Protein AF-0000000075076783 (afdb_homodimer)

Solvent-accessible surface area (backbone atoms only — not comparable to full-atom values): 11160 Å² total; per-residue (Å²): 71,67,64,50,73,30,40,39,36,33,26,51,23,74,56,66,89,84,43,91,61,51,27,14,45,80,48,48,20,64,54,32,52,49,45,49,51,50,50,32,59,76,66,68,31,67,74,42,41,41,75,33,46,25,38,64,83,69,69,36,86,37,28,12,36,38,36,34,36,60,82,66,48,46,32,28,61,50,47,53,84,47,45,63,55,42,42,52,38,21,74,73,59,70,41,73,57,70,93,36,44,51,55,62,76,56,59,70,67,63,50,72,30,40,38,36,34,27,51,22,74,58,64,87,83,42,91,61,52,28,13,46,81,48,49,19,65,53,33,52,49,44,48,52,50,50,32,59,76,65,67,32,66,73,43,43,41,76,34,47,25,39,64,84,71,67,37,85,36,29,12,38,37,37,34,36,57,82,67,47,45,32,28,59,52,46,51,82,46,44,63,53,43,44,51,37,21,73,72,58,70,40,74,57,70,93,37,44,49,55,64,78,53,59

Foldseek 3Di:
DPDAQKEKEWECADDDDPPPQAGQVVLASVLQLVLLVVCCVVVVVVRHYHYYYDHDPANRVFHRWMFMPPVGWIFGSDDNVCNVVQCVCPSVVPHGDVVGTDDPVRD/DDDAQKEKEWECADDDPPPPQAGLVVLASVLQLVLLVVCCVVVVVVRHYHYYYDHDPANSVQHRWMFMPPVGWIFGSDDNVCNVVQCVCPSVVPHGDVVGTDDPVRD

Secondary structure (DSSP, 8-state):
----SEEEEEE-----TT-TT--TGGGTHHHHHHHHHHHHHHTT-TTTEEEEEES--S-GGGPSPEEEETTTEEE-S--GGGHHHIIIIIIITS---GGGBPPTTT-/----SEEEEEE-----TT-TT--GGGGTHHHHHHHHHHHHHHTT-TTTEEEEEES--S-GGGPSPEEEETTTEEE-S--GGGHHHIIIIIIITS---GGGBPPTTT-

Nearest PDB structures (foldseek):
  5abr-assembly1_B  TM=9.884E-01  e=1.954E-15  Azotobacter vinelandii
  1m2a-assembly1_A  TM=9.544E-01  e=4.953E-15  Aquifex aeolicus
  1m2d-assembly1_B  TM=9.673E-01  e=8.060E-14  Aquifex aeolicus
  1m2b-assembly1_B  TM=9.681E-01  e=1.788E-13  Aquifex aeolicus
  1f37-assembly1_B  TM=9.573E-01  e=2.493E-13  Aquifex aeolicus

Sequence (214 aa):
MPKPEKHVFVCTQNRPQGHPRGSCAASGCSDVINEFMNEIQNRNLFEKIALTNTGCMGPCMMGPSVLVYPEGVMYGKVNKEDVKTIIDEHLLGGTPVAALQVPAEVWMPKPEKHVFVCTQNRPQGHPRGSCAASGCSDVINEFMNEIQNRNLFEKIALTNTGCMGPCMMGPSVLVYPEGVMYGKVNKEDVKTIIDEHLLGGTPVAALQVPAEVW

InterPro domains:
  IPR036249 Thioredoxin-like superfamily [SSF52833] (4-102)

Organism: Methylotuvimicrobium buryatense (NCBI:txid95641)

pLDDT: mean 96.67, std 4.77, range [59.16, 98.94]

Radius of gyration: 16.63 Å; Cα contacts (8 Å, |Δi|>4): 423; chains: 2; bounding box: 41×42×38 Å

Structure (mmCIF, N/CA/C/O backbone):
data_AF-0000000075076783-model_v1
#
loop_
_entity.id
_entity.type
_entity.pdbx_description
1 polymer '(2Fe-2S) ferredoxin domain-containing protein'
#
loop_
_atom_site.group_PDB
_atom_site.id
_atom_site.type_symbol
_atom_site.label_atom_id
_atom_site.label_alt_id
_atom_site.label_comp_id
_atom_site.label_asym_id
_atom_site.label_entity_id
_atom_site.label_seq_id
_atom_site.pdbx_PDB_ins_code
_atom_site.Cartn_x
_atom_site.Cartn_y
_atom_site.Cartn_z
_atom_site.occupancy
_atom_site.B_iso_or_equiv
_atom_site.auth_seq_id
_atom_site.auth_comp_id
_atom_site.auth_asym_id
_atom_site.auth_atom_id
_atom_site.pdbx_PDB_model_num
ATOM 1 N N . MET A 1 1 ? 12.156 1.816 -5.09 1 59.16 1 MET A N 1
ATOM 2 C CA . MET A 1 1 ? 11.781 0.887 -6.152 1 59.16 1 MET A CA 1
ATOM 3 C C . MET A 1 1 ? 10.711 1.494 -7.051 1 59.16 1 MET A C 1
ATOM 5 O O . MET A 1 1 ? 9.914 2.322 -6.605 1 59.16 1 MET A O 1
ATOM 9 N N . PRO A 1 2 ? 11 1.295 -8.359 1 76.06 2 PRO A N 1
ATOM 10 C CA . PRO A 1 2 ? 10.023 1.837 -9.297 1 76.06 2 PRO A CA 1
ATOM 11 C C . PRO A 1 2 ? 8.594 1.404 -8.977 1 76.06 2 PRO A C 1
ATOM 13 O O . PRO A 1 2 ? 8.383 0.327 -8.414 1 76.06 2 PRO A O 1
ATOM 16 N N . LYS A 1 3 ? 7.719 2.275 -9.125 1 90.06 3 LYS A N 1
ATOM 17 C CA . LYS A 1 3 ? 6.285 2.021 -9.023 1 90.06 3 LYS A CA 1
ATOM 18 C C . LYS A 1 3 ? 5.902 0.734 -9.75 1 90.06 3 LYS A C 1
ATOM 20 O O . LYS A 1 3 ? 6.262 0.542 -10.914 1 90.06 3 LYS A O 1
ATOM 25 N N . PRO A 1 4 ? 5.246 -0.213 -9.086 1 96.19 4 PRO A N 1
ATOM 26 C CA . PRO A 1 4 ? 4.859 -1.464 -9.742 1 96.19 4 PRO A CA 1
ATOM 27 C C . PRO A 1 4 ? 3.801 -1.261 -10.828 1 96.19 4 PRO A C 1
ATOM 29 O O . PRO A 1 4 ? 3.047 -0.285 -10.781 1 96.19 4 PRO A O 1
ATOM 32 N N . GLU A 1 5 ? 3.824 -2.127 -11.844 1 97.38 5 GLU A N 1
ATOM 33 C CA . GLU A 1 5 ? 2.771 -2.115 -12.852 1 97.38 5 GLU A CA 1
ATOM 34 C C . GLU A 1 5 ? 1.425 -2.506 -12.25 1 97.38 5 GLU A C 1
ATOM 36 O O . GLU A 1 5 ? 0.391 -1.938 -12.617 1 97.38 5 GLU A O 1
ATOM 41 N N . LYS A 1 6 ? 1.483 -3.561 -11.391 1 98.69 6 LYS A N 1
ATOM 42 C CA . LYS A 1 6 ? 0.319 -4.043 -10.656 1 98.69 6 LYS A CA 1
ATOM 43 C C . LYS A 1 6 ? 0.621 -4.156 -9.164 1 98.69 6 LYS A C 1
ATOM 45 O O . LYS A 1 6 ? 1.708 -4.59 -8.773 1 98.69 6 LYS A O 1
ATOM 50 N N . HIS A 1 7 ? -0.255 -3.742 -8.391 1 98.81 7 HIS A N 1
ATOM 51 C CA . HIS A 1 7 ? -0.172 -3.902 -6.945 1 98.81 7 HIS A CA 1
ATOM 52 C C . HIS A 1 7 ? -1.299 -4.789 -6.426 1 98.81 7 HIS A C 1
ATOM 54 O O . HIS A 1 7 ? -2.475 -4.441 -6.555 1 98.81 7 HIS A O 1
ATOM 60 N N . VAL A 1 8 ? -0.923 -5.887 -5.891 1 98.94 8 VAL A N 1
ATOM 61 C CA . VAL A 1 8 ? -1.863 -6.863 -5.355 1 98.94 8 VAL A CA 1
ATOM 62 C C . VAL A 1 8 ? -1.961 -6.711 -3.838 1 98.94 8 VAL A C 1
ATOM 64 O O . VAL A 1 8 ? -0.947 -6.762 -3.137 1 98.94 8 VAL A O 1
ATOM 67 N N . PHE A 1 9 ? -3.148 -6.504 -3.354 1 98.88 9 PHE A N 1
ATOM 68 C CA . PHE A 1 9 ? -3.455 -6.438 -1.931 1 98.88 9 PHE A CA 1
ATOM 69 C C . PHE A 1 9 ? -4.262 -7.652 -1.492 1 98.88 9 PHE A C 1
ATOM 71 O O . PHE A 1 9 ? -5.305 -7.953 -2.076 1 98.88 9 PHE A O 1
ATOM 78 N N . VAL A 1 10 ? -3.824 -8.359 -0.491 1 98.94 10 VAL A N 1
ATOM 79 C CA . VAL A 1 10 ? -4.52 -9.523 0.039 1 98.94 10 VAL A CA 1
ATOM 80 C C . VAL A 1 10 ? -4.984 -9.25 1.468 1 98.94 10 VAL A C 1
ATOM 82 O O . VAL A 1 10 ? -4.168 -8.938 2.34 1 98.94 10 VAL A O 1
ATOM 85 N N . CYS A 1 11 ? -6.309 -9.336 1.674 1 98.81 11 CYS A N 1
ATOM 86 C CA . CYS A 1 11 ? -6.844 -9.164 3.02 1 98.81 11 CYS A CA 1
ATOM 87 C C . CYS A 1 11 ? -6.422 -10.312 3.926 1 98.81 11 CYS A C 1
ATOM 89 O O . CYS A 1 11 ? -6.668 -11.477 3.607 1 98.81 11 CYS A O 1
ATOM 91 N N . THR A 1 12 ? -5.773 -10 4.98 1 98.38 12 THR A N 1
ATOM 92 C CA . THR A 1 12 ? -5.34 -11.023 5.93 1 98.38 12 THR A CA 1
ATOM 93 C C . THR A 1 12 ? -5.945 -10.766 7.309 1 98.38 12 THR A C 1
ATOM 95 O O . THR A 1 12 ? -5.391 -11.195 8.32 1 98.38 12 THR A O 1
ATOM 98 N N . GLN A 1 13 ? -7.023 -10.023 7.312 1 97.81 13 GLN A N 1
ATOM 99 C CA . GLN A 1 13 ? -7.727 -9.703 8.555 1 97.81 13 GLN A CA 1
ATOM 100 C C . GLN A 1 13 ? -8.039 -10.969 9.344 1 97.81 13 GLN A C 1
ATOM 102 O O . GLN A 1 13 ? -8.414 -11.992 8.766 1 97.81 13 GLN A O 1
ATOM 107 N N . ASN A 1 14 ? -7.762 -10.844 10.609 1 97.25 14 ASN A N 1
ATOM 108 C CA . ASN A 1 14 ? -8 -11.945 11.539 1 97.25 14 ASN A CA 1
ATOM 109 C C . ASN A 1 14 ? -8.945 -11.531 12.664 1 97.25 14 ASN A C 1
ATOM 111 O O . ASN A 1 14 ? -8.703 -10.539 13.352 1 97.25 14 ASN A O 1
ATOM 115 N N . ARG A 1 15 ? -10.039 -12.109 12.719 1 96.19 15 ARG A N 1
ATOM 116 C CA . ARG A 1 15 ? -10.992 -11.992 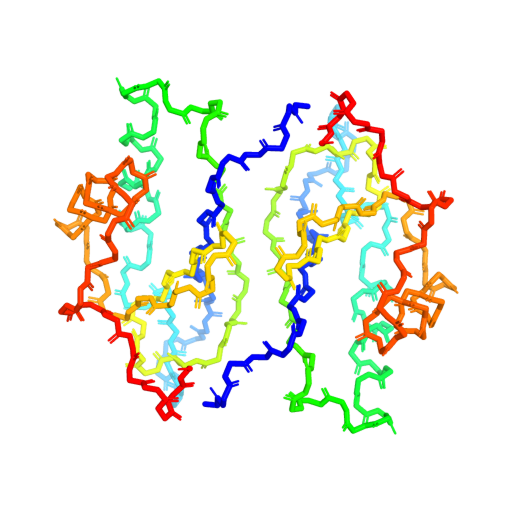13.82 1 96.19 15 ARG A CA 1
ATOM 117 C C . ARG A 1 15 ? -11.133 -13.312 14.57 1 96.19 15 ARG A C 1
ATOM 119 O O . ARG A 1 15 ? -10.766 -14.375 14.047 1 96.19 15 ARG A O 1
ATOM 126 N N . PRO A 1 16 ? -11.586 -13.289 15.844 1 94.19 16 PRO A N 1
ATOM 127 C CA . PRO A 1 16 ? -11.781 -14.539 16.578 1 94.19 16 PRO A CA 1
ATOM 128 C C . PRO A 1 16 ? -12.688 -15.523 15.836 1 94.19 16 PRO A C 1
ATOM 130 O O . PRO A 1 16 ? -13.578 -15.109 15.094 1 94.19 16 PRO A O 1
ATOM 133 N N . GLN A 1 17 ? -12.328 -16.75 16.109 1 89.25 17 GLN A N 1
ATOM 134 C CA . GLN A 1 17 ? -13.141 -17.797 15.492 1 89.25 17 GLN A CA 1
ATOM 135 C C . GLN A 1 17 ? -14.617 -17.641 15.859 1 89.25 17 GLN A C 1
ATOM 137 O O . GLN A 1 17 ? -14.945 -17.375 17.016 1 89.25 17 GLN A O 1
ATOM 142 N N . GLY A 1 18 ? -15.578 -17.734 14.898 1 88.31 18 GLY A N 1
ATOM 143 C CA . GLY A 1 18 ? -17.016 -17.641 15.133 1 88.31 18 GLY A CA 1
ATOM 144 C C . GLY A 1 18 ? -17.547 -16.219 15.055 1 88.31 18 GLY A C 1
ATOM 145 O O . GLY A 1 18 ? -18.75 -15.992 15.195 1 88.31 18 GLY A O 1
ATOM 146 N N . HIS A 1 19 ? -16.688 -15.305 14.883 1 93.56 19 HIS A N 1
ATOM 147 C CA . HIS A 1 19 ? -17.156 -13.938 14.695 1 93.56 19 HIS A CA 1
ATOM 148 C C . HIS A 1 19 ? -18.234 -13.867 13.617 1 93.56 19 HIS A C 1
ATOM 150 O O . HIS A 1 19 ? -18.109 -14.508 12.57 1 93.56 19 HIS A O 1
ATOM 156 N N . PRO A 1 20 ? -19.312 -13.141 13.828 1 93 20 PRO A N 1
ATOM 157 C CA . PRO A 1 20 ? -20.438 -13.102 12.891 1 93 20 PRO A CA 1
ATOM 158 C C . PRO A 1 20 ? -20.031 -12.609 11.508 1 93 20 PRO A C 1
ATOM 160 O O . PRO A 1 20 ? -20.609 -13.023 10.5 1 93 20 PRO A O 1
ATOM 163 N N . ARG A 1 21 ? -19.078 -11.875 11.398 1 91.19 21 ARG A N 1
ATOM 164 C CA . ARG A 1 21 ? -18.656 -11.328 10.117 1 91.19 21 ARG A CA 1
ATOM 165 C C . ARG A 1 21 ? -17.625 -12.234 9.445 1 91.19 21 ARG A C 1
ATOM 167 O O . ARG A 1 21 ? -17.266 -12.023 8.289 1 91.19 21 ARG A O 1
ATOM 174 N N . GLY A 1 22 ? -17.078 -13.156 10.219 1 93.19 22 GLY A N 1
ATOM 175 C CA . GLY A 1 22 ? -15.977 -13.953 9.719 1 93.19 22 GLY A CA 1
ATOM 176 C C . GLY A 1 22 ? -14.688 -13.164 9.578 1 93.19 22 GLY A C 1
ATOM 177 O O . GLY A 1 22 ? -14.523 -12.117 10.203 1 93.19 22 GLY A O 1
ATOM 178 N N . SER A 1 23 ? -13.68 -13.789 8.875 1 96.5 23 SER A N 1
ATOM 179 C CA . SER A 1 23 ? -12.406 -13.156 8.562 1 96.5 23 SER A CA 1
ATOM 180 C C . SER A 1 23 ? -11.703 -13.875 7.414 1 96.5 23 SER A C 1
ATOM 182 O O . SER A 1 23 ? -11.906 -15.07 7.203 1 96.5 23 SER A O 1
ATOM 184 N N . CYS A 1 24 ? -10.914 -13.117 6.695 1 97.81 24 CYS A N 1
ATOM 185 C CA . CYS A 1 24 ? -10.164 -13.727 5.605 1 97.81 24 CYS A CA 1
ATOM 186 C C . CYS A 1 24 ? -9.141 -14.727 6.141 1 97.81 24 CYS A C 1
ATOM 188 O O . CYS A 1 24 ? -8.852 -15.727 5.488 1 97.81 24 CYS A O 1
ATOM 190 N N . ALA A 1 25 ? -8.648 -14.492 7.301 1 97.06 25 ALA A N 1
ATOM 191 C CA . ALA A 1 25 ? -7.715 -15.438 7.914 1 97.06 25 ALA A CA 1
ATOM 192 C C . ALA A 1 25 ? -8.367 -16.797 8.117 1 97.06 25 ALA A C 1
ATOM 194 O O . ALA A 1 25 ? -7.711 -17.828 7.984 1 97.06 25 ALA A O 1
ATOM 195 N N . ALA A 1 26 ? -9.633 -16.828 8.453 1 95.5 26 ALA A N 1
ATOM 196 C CA . ALA A 1 26 ? -10.367 -18.062 8.688 1 95.5 26 ALA A CA 1
ATOM 197 C C . ALA A 1 26 ? -10.742 -18.734 7.367 1 95.5 26 ALA A C 1
ATOM 199 O O . ALA A 1 26 ? -11.133 -19.906 7.348 1 95.5 26 ALA A O 1
ATOM 200 N N . SER A 1 27 ? -10.586 -18 6.25 1 95.81 27 SER A N 1
ATOM 201 C CA . SER A 1 27 ? -11.039 -18.516 4.965 1 95.81 27 SER A CA 1
ATOM 202 C C . SER A 1 27 ? -9.867 -18.922 4.078 1 95.81 27 SER A C 1
ATOM 204 O O . SER A 1 27 ? -10.047 -19.188 2.891 1 95.81 27 SER A O 1
ATOM 206 N N . GLY A 1 28 ? -8.625 -18.906 4.648 1 96.62 28 GLY A N 1
ATOM 207 C CA . GLY A 1 28 ? -7.508 -19.484 3.908 1 96.62 28 GLY A CA 1
ATOM 208 C C . GLY A 1 28 ? -6.66 -18.438 3.209 1 96.62 28 GLY A C 1
ATOM 209 O O . GLY A 1 28 ? -5.992 -18.734 2.215 1 96.62 28 GLY A O 1
ATOM 210 N N . CYS A 1 29 ? -6.672 -17.219 3.693 1 98.19 29 CYS A N 1
ATOM 211 C CA . CYS A 1 29 ? -5.934 -16.156 3.029 1 98.19 29 CYS A CA 1
ATOM 212 C C . CYS A 1 29 ? -4.434 -16.438 3.066 1 98.19 29 CYS A C 1
ATOM 214 O O . CYS A 1 29 ? -3.693 -15.977 2.193 1 98.19 29 CYS A O 1
ATOM 216 N N . SER A 1 30 ? -3.898 -17.156 4.023 1 98.44 30 SER A N 1
ATOM 217 C CA . SER A 1 30 ? -2.473 -17.438 4.148 1 98.44 30 SER A CA 1
ATOM 218 C C . SER A 1 30 ? -1.961 -18.234 2.945 1 98.44 30 SER A C 1
ATOM 220 O O . SER A 1 30 ? -0.898 -17.922 2.402 1 98.44 30 SER A O 1
ATOM 222 N N . ASP A 1 31 ? -2.689 -19.203 2.541 1 98.81 31 ASP A N 1
ATOM 223 C CA . ASP A 1 31 ? -2.309 -19.984 1.367 1 98.81 31 ASP A CA 1
ATOM 224 C C . ASP A 1 31 ? -2.285 -19.125 0.113 1 98.81 31 ASP A C 1
ATOM 226 O O . ASP A 1 31 ? -1.433 -19.297 -0.76 1 98.81 31 ASP A O 1
ATOM 230 N N . VAL A 1 32 ? -3.248 -18.203 0.021 1 98.88 32 VAL A N 1
ATOM 231 C CA . VAL A 1 32 ? -3.385 -17.328 -1.142 1 98.88 32 VAL A CA 1
ATOM 232 C C . VAL A 1 32 ? -2.184 -16.391 -1.229 1 98.88 32 VAL A C 1
ATOM 234 O O . VAL A 1 32 ? -1.507 -16.328 -2.258 1 98.88 32 VAL A O 1
ATOM 237 N N . ILE A 1 33 ? -1.865 -15.734 -0.144 1 98.88 33 ILE A N 1
ATOM 238 C CA . ILE A 1 33 ? -0.784 -14.758 -0.191 1 98.88 33 ILE A CA 1
ATOM 239 C C . ILE A 1 33 ? 0.553 -15.469 -0.371 1 98.88 33 ILE A C 1
ATOM 241 O O . ILE A 1 33 ? 1.434 -14.984 -1.083 1 98.88 33 ILE A O 1
ATOM 245 N N . ASN A 1 34 ? 0.713 -16.641 0.258 1 98.81 34 ASN A N 1
ATOM 246 C CA . ASN A 1 34 ? 1.934 -17.422 0.078 1 98.81 34 ASN A CA 1
ATOM 247 C C . ASN A 1 34 ? 2.109 -17.859 -1.372 1 98.81 34 ASN A C 1
ATOM 249 O O . ASN A 1 34 ? 3.225 -17.859 -1.896 1 98.81 34 ASN A O 1
ATOM 253 N N . GLU A 1 35 ? 1.035 -18.234 -1.944 1 98.94 35 GLU A N 1
ATOM 254 C CA . GLU A 1 35 ? 1.118 -18.656 -3.34 1 98.94 35 GLU A CA 1
ATOM 255 C C . GLU A 1 35 ? 1.503 -17.5 -4.246 1 98.94 35 GLU A C 1
ATOM 257 O O . GLU A 1 35 ? 2.285 -17.656 -5.184 1 98.94 35 GLU A O 1
ATOM 262 N N . PHE A 1 36 ? 0.902 -16.312 -4.066 1 98.94 36 PHE A N 1
ATOM 263 C CA . PHE A 1 36 ? 1.33 -15.133 -4.809 1 98.94 36 PHE A CA 1
ATOM 264 C C . PHE A 1 36 ? 2.826 -14.898 -4.633 1 98.94 36 PHE A C 1
ATOM 266 O O . PHE A 1 36 ? 3.541 -14.664 -5.609 1 98.94 36 PHE A O 1
ATOM 273 N N . MET A 1 37 ? 3.297 -14.945 -3.346 1 98.81 37 MET A N 1
ATOM 274 C CA . MET A 1 37 ? 4.711 -14.719 -3.059 1 98.81 37 MET A CA 1
ATOM 275 C C . MET A 1 37 ? 5.586 -15.719 -3.812 1 98.81 37 MET A C 1
ATOM 277 O O . MET A 1 37 ? 6.578 -15.336 -4.438 1 98.81 37 MET A O 1
ATOM 281 N N . ASN A 1 38 ? 5.211 -16.969 -3.748 1 98.81 38 ASN A N 1
ATOM 282 C CA . ASN A 1 38 ? 5.957 -18.031 -4.426 1 98.81 38 ASN A CA 1
ATOM 283 C C . ASN A 1 38 ? 6.031 -17.781 -5.93 1 98.81 38 ASN A C 1
ATOM 285 O O . ASN A 1 38 ? 7.102 -17.891 -6.527 1 98.81 38 ASN A O 1
ATOM 289 N N . GLU A 1 39 ? 4.898 -17.484 -6.523 1 98.88 39 GLU A N 1
ATOM 290 C CA . GLU A 1 39 ? 4.844 -17.281 -7.965 1 98.88 39 GLU A CA 1
ATOM 291 C C . GLU A 1 39 ? 5.656 -16.047 -8.375 1 98.88 39 GLU A C 1
ATOM 293 O O . GLU A 1 39 ? 6.391 -16.078 -9.359 1 98.88 39 GLU A O 1
ATOM 298 N N . ILE A 1 40 ? 5.598 -14.945 -7.641 1 98.62 40 ILE A N 1
ATOM 299 C CA . ILE A 1 40 ? 6.332 -13.719 -7.934 1 98.62 40 ILE A CA 1
ATOM 300 C C . ILE A 1 40 ? 7.832 -13.992 -7.859 1 98.62 40 ILE A C 1
ATOM 302 O O . ILE A 1 40 ? 8.594 -13.547 -8.727 1 98.62 40 ILE A O 1
ATOM 306 N N . GLN A 1 41 ? 8.172 -14.727 -6.832 1 98.5 41 GLN A N 1
ATOM 307 C CA . GLN A 1 41 ? 9.578 -15.078 -6.652 1 98.5 41 GLN A CA 1
ATOM 308 C C . GLN A 1 41 ? 10.062 -15.992 -7.77 1 98.5 41 GLN A C 1
ATOM 310 O O . GLN A 1 41 ? 11.078 -15.711 -8.406 1 98.5 41 GLN A O 1
ATOM 315 N N . ASN A 1 42 ? 9.375 -17.062 -8.008 1 98.62 42 ASN A N 1
ATOM 316 C CA . ASN A 1 42 ? 9.789 -18.078 -8.953 1 98.62 42 ASN A CA 1
ATOM 317 C C . ASN A 1 42 ? 9.844 -17.547 -10.383 1 98.62 42 ASN A C 1
ATOM 319 O O . ASN A 1 42 ? 10.664 -17.984 -11.188 1 98.62 42 ASN A O 1
ATOM 323 N N . ARG A 1 43 ? 9 -16.641 -10.648 1 98.56 43 ARG A N 1
ATOM 324 C CA . ARG A 1 43 ? 8.898 -16.109 -12.008 1 98.56 43 ARG A CA 1
ATOM 325 C C . ARG A 1 43 ? 9.625 -14.773 -12.133 1 98.56 43 ARG A C 1
ATOM 327 O O . ARG A 1 43 ? 9.578 -14.133 -13.18 1 98.56 43 ARG A O 1
ATOM 334 N N . ASN A 1 44 ? 10.336 -14.266 -11.008 1 98.19 44 ASN A N 1
ATOM 335 C CA . ASN A 1 44 ? 11.094 -13.016 -10.977 1 98.19 44 ASN A CA 1
ATOM 336 C C . ASN A 1 44 ? 10.242 -11.828 -11.383 1 98.19 44 ASN A C 1
ATOM 338 O O . ASN A 1 44 ? 10.617 -11.062 -12.273 1 98.19 44 ASN A O 1
ATOM 342 N N . LEU A 1 45 ? 9.078 -11.719 -10.711 1 97.94 45 LEU A N 1
ATOM 343 C CA . LEU A 1 45 ? 8.102 -10.703 -11.094 1 97.94 45 LEU A CA 1
ATOM 344 C C . LEU A 1 45 ? 8.133 -9.523 -10.117 1 97.94 45 LEU A C 1
ATOM 346 O O . LEU A 1 45 ? 7.227 -8.695 -10.109 1 97.94 45 LEU A O 1
ATOM 350 N N . PHE A 1 46 ? 9.188 -9.32 -9.352 1 95.44 46 PHE A N 1
ATOM 351 C CA . PHE A 1 46 ? 9.258 -8.32 -8.289 1 95.44 46 PHE A CA 1
ATOM 352 C C . PHE A 1 46 ? 9.234 -6.91 -8.859 1 95.44 46 PHE A C 1
ATOM 354 O O . PHE A 1 46 ? 8.75 -5.98 -8.211 1 95.44 46 PHE A O 1
ATOM 361 N N . GLU A 1 47 ? 9.695 -6.77 -10.031 1 93.81 47 GLU A N 1
ATOM 362 C CA . GLU A 1 47 ? 9.781 -5.438 -10.617 1 93.81 47 GLU A CA 1
ATOM 363 C C . GLU A 1 47 ? 8.445 -5.02 -11.234 1 93.81 47 GLU A C 1
ATOM 365 O O . GLU A 1 47 ? 8.227 -3.84 -11.508 1 93.81 47 GLU A O 1
ATOM 370 N N . LYS A 1 48 ? 7.547 -5.98 -11.469 1 96.31 48 LYS A N 1
ATOM 371 C CA . LYS A 1 48 ? 6.285 -5.711 -12.148 1 96.31 48 LYS A CA 1
ATOM 372 C C . LYS A 1 48 ? 5.117 -5.719 -11.164 1 96.31 48 LYS A C 1
ATOM 374 O O . LYS A 1 48 ? 4.145 -4.98 -11.344 1 96.31 48 LYS A O 1
ATOM 379 N N . ILE A 1 49 ? 5.25 -6.582 -10.148 1 98.25 49 ILE A N 1
ATOM 380 C CA . ILE A 1 49 ? 4.109 -6.836 -9.273 1 98.25 49 ILE A CA 1
ATOM 381 C C . ILE A 1 49 ? 4.52 -6.613 -7.82 1 98.25 49 ILE A C 1
ATOM 383 O O . ILE A 1 49 ? 5.461 -7.238 -7.328 1 98.25 49 ILE A O 1
ATOM 387 N N . ALA A 1 50 ? 3.859 -5.691 -7.152 1 98.25 50 ALA A N 1
ATOM 388 C CA . ALA A 1 50 ? 3.963 -5.566 -5.699 1 98.25 50 ALA A CA 1
ATOM 389 C C . ALA A 1 50 ? 2.867 -6.367 -5 1 98.25 50 ALA A C 1
ATOM 391 O O . ALA A 1 50 ? 1.733 -6.43 -5.48 1 98.25 50 ALA A O 1
ATOM 392 N N . LEU A 1 51 ? 3.246 -7.008 -3.92 1 98.69 51 LEU A N 1
ATOM 393 C CA . LEU A 1 51 ? 2.324 -7.777 -3.094 1 98.69 51 LEU A CA 1
ATOM 394 C C . LEU A 1 51 ? 2.299 -7.25 -1.664 1 98.69 51 LEU A C 1
ATOM 396 O O . LEU A 1 51 ? 3.344 -7.137 -1.021 1 98.69 51 LEU A O 1
ATOM 400 N N . THR A 1 52 ? 1.099 -6.895 -1.184 1 98.69 52 THR A N 1
ATOM 401 C CA . THR A 1 52 ? 0.96 -6.309 0.145 1 98.69 52 THR A CA 1
ATOM 402 C C . THR A 1 52 ? -0.208 -6.941 0.896 1 98.69 52 THR A C 1
ATOM 404 O O . THR A 1 52 ? -1.3 -7.09 0.344 1 98.69 52 THR A O 1
ATOM 407 N N . ASN A 1 53 ? -0.02 -7.422 2.119 1 98.75 53 ASN A N 1
ATOM 408 C CA . ASN A 1 53 ? -1.126 -7.855 2.965 1 98.75 53 ASN A CA 1
ATOM 409 C C . ASN A 1 53 ? -1.848 -6.668 3.598 1 98.75 53 ASN A C 1
ATOM 411 O O . ASN A 1 53 ? -1.231 -5.641 3.881 1 98.75 53 ASN A O 1
ATOM 415 N N . THR A 1 54 ? -3.088 -6.789 3.879 1 98.75 54 THR A N 1
ATOM 416 C CA . THR A 1 54 ? -3.883 -5.691 4.414 1 98.75 54 THR A CA 1
ATOM 417 C C . THR A 1 54 ? -4.723 -6.16 5.598 1 98.75 54 THR A C 1
ATOM 419 O O . THR A 1 54 ? -4.895 -7.359 5.809 1 98.75 54 THR A O 1
ATOM 422 N N . GLY A 1 55 ? -5.242 -5.191 6.375 1 98.12 55 GLY A N 1
ATOM 423 C CA . GLY A 1 55 ? -6.426 -5.418 7.188 1 98.12 55 GLY A CA 1
ATOM 424 C C . GLY A 1 55 ? -7.695 -5.555 6.367 1 98.12 55 GLY A C 1
ATOM 425 O O . GLY A 1 55 ? -7.641 -5.703 5.145 1 98.12 55 GLY A O 1
ATOM 426 N N . CYS A 1 56 ? -8.797 -5.523 7.109 1 97.62 56 CYS A N 1
ATOM 427 C CA . CYS A 1 56 ? -10.102 -5.766 6.496 1 97.62 56 CYS A CA 1
ATOM 428 C C . CYS A 1 56 ? -10.391 -4.746 5.402 1 97.62 56 CYS A C 1
ATOM 430 O O . CYS A 1 56 ? -10.195 -3.545 5.602 1 97.62 56 CYS A O 1
ATOM 432 N N . MET A 1 57 ? -10.914 -5.172 4.328 1 96.56 57 MET A N 1
ATOM 433 C CA . MET A 1 57 ? -11.281 -4.289 3.223 1 96.56 57 MET A CA 1
ATOM 434 C C . MET A 1 57 ? -12.789 -4.238 3.045 1 96.56 57 MET A C 1
ATOM 436 O O . MET A 1 57 ? -13.289 -3.604 2.113 1 96.56 57 MET A O 1
ATOM 440 N N . GLY A 1 58 ? -13.508 -4.988 3.887 1 92.5 58 GLY A N 1
ATOM 441 C CA . GLY A 1 58 ? -14.953 -4.82 3.842 1 92.5 58 GLY A CA 1
ATOM 442 C C . GLY A 1 58 ? -15.703 -6.129 3.66 1 92.5 58 GLY A C 1
ATOM 443 O O . GLY A 1 58 ? -16.094 -6.766 4.641 1 92.5 58 GLY A O 1
ATOM 444 N N . PRO A 1 59 ? -15.766 -6.688 2.434 1 92.38 59 PRO A N 1
ATOM 445 C CA . PRO A 1 59 ? -16.656 -7.824 2.184 1 92.38 59 PRO A CA 1
ATOM 446 C C . PRO A 1 59 ? -16.094 -9.141 2.721 1 92.38 59 PRO A C 1
ATOM 448 O O . PRO A 1 59 ? -15.742 -10.023 1.941 1 92.38 59 PRO A O 1
ATOM 451 N N . CYS A 1 60 ? -16.297 -9.359 3.977 1 94.19 60 CYS A N 1
ATOM 452 C CA . CYS A 1 60 ? -15.719 -10.508 4.66 1 94.19 60 CYS A CA 1
ATOM 453 C C . CYS A 1 60 ? -16.375 -11.805 4.188 1 94.19 60 CYS A C 1
ATOM 455 O O . CYS A 1 60 ? -15.734 -12.859 4.168 1 94.19 60 CYS A O 1
ATOM 457 N N . MET A 1 61 ? -17.625 -11.719 3.777 1 92.81 61 MET A N 1
ATOM 458 C CA .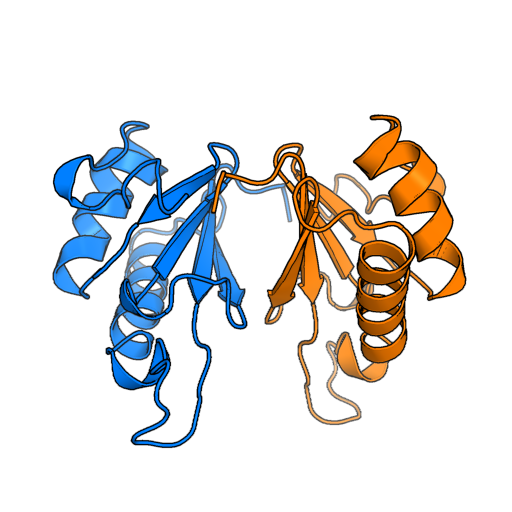 MET A 1 61 ? -18.344 -12.906 3.324 1 92.81 61 MET A CA 1
ATOM 459 C C . MET A 1 61 ? -17.797 -13.398 1.988 1 92.81 61 MET A C 1
ATOM 461 O O . MET A 1 61 ? -18.047 -14.539 1.594 1 92.81 61 MET A O 1
ATOM 465 N N . MET A 1 62 ? -17.031 -12.523 1.366 1 95.31 62 MET A N 1
ATOM 466 C CA . MET A 1 62 ? -16.453 -12.875 0.072 1 95.31 62 MET A CA 1
ATOM 467 C C . MET A 1 62 ? -15.016 -13.336 0.228 1 95.31 62 MET A C 1
ATOM 469 O O . MET A 1 62 ? -14.328 -13.586 -0.765 1 95.31 62 MET A O 1
ATOM 473 N N . GLY A 1 63 ? -14.492 -13.453 1.417 1 96.5 63 GLY A N 1
ATOM 474 C CA . GLY A 1 63 ? -13.094 -13.812 1.628 1 96.5 63 GLY A CA 1
ATOM 475 C C . GLY A 1 63 ? -12.773 -15.234 1.205 1 96.5 63 GLY A C 1
ATOM 476 O O . GLY A 1 63 ? -13.664 -16.094 1.164 1 96.5 63 GLY A O 1
ATOM 477 N N . PRO A 1 64 ? -11.43 -15.383 0.938 1 98.25 64 PRO A N 1
ATOM 478 C CA . PRO A 1 64 ? -10.328 -14.414 0.935 1 98.25 64 PRO A CA 1
ATOM 479 C C . PRO A 1 64 ? -10.453 -13.383 -0.185 1 98.25 64 PRO A C 1
ATOM 481 O O . PRO A 1 64 ? -10.781 -13.734 -1.32 1 98.25 64 PRO A O 1
ATOM 484 N N . SER A 1 65 ? -10.242 -12.125 0.097 1 98.38 65 SER A N 1
ATOM 485 C CA . SER A 1 65 ? -10.359 -11.031 -0.855 1 98.38 65 SER A CA 1
ATOM 486 C C . SER A 1 65 ? -8.992 -10.578 -1.359 1 98.38 65 SER A C 1
ATOM 488 O O . SER A 1 65 ? -8.047 -10.477 -0.581 1 98.38 65 SER A O 1
ATOM 490 N N . VAL A 1 66 ? -8.859 -10.398 -2.648 1 98.88 66 VAL A N 1
ATOM 491 C CA . VAL A 1 66 ? -7.672 -9.891 -3.328 1 98.88 66 VAL A CA 1
ATOM 492 C C . VAL A 1 66 ? -8.039 -8.672 -4.172 1 98.88 66 VAL A C 1
ATOM 494 O O . VAL A 1 66 ? -8.977 -8.719 -4.965 1 98.88 66 VAL A O 1
ATOM 497 N N . LEU A 1 67 ? -7.355 -7.609 -3.953 1 98.81 67 LEU A N 1
ATOM 498 C CA . LEU A 1 67 ? -7.602 -6.363 -4.668 1 98.81 67 LEU A CA 1
ATOM 499 C C . LEU A 1 67 ? -6.395 -5.969 -5.512 1 98.81 67 LEU A C 1
ATOM 501 O O . LEU A 1 67 ? -5.254 -6.055 -5.047 1 98.81 67 LEU A O 1
ATOM 505 N N . VAL A 1 68 ? -6.676 -5.684 -6.793 1 98.88 68 VAL A N 1
ATOM 506 C CA . VAL A 1 68 ? -5.605 -5.312 -7.715 1 98.88 68 VAL A CA 1
ATOM 507 C C . VAL A 1 68 ? -5.785 -3.863 -8.156 1 98.88 68 VAL A C 1
ATOM 509 O O . VAL A 1 68 ? -6.852 -3.482 -8.648 1 98.88 68 VAL A O 1
ATOM 512 N N . TYR A 1 69 ? -4.828 -3.111 -7.984 1 98.56 69 TYR A N 1
ATOM 513 C CA . TYR A 1 69 ? -4.734 -1.757 -8.523 1 98.56 69 TYR A CA 1
ATOM 514 C C . TYR A 1 69 ? -3.707 -1.687 -9.648 1 98.56 69 TYR A C 1
ATOM 516 O O . TYR A 1 69 ? -2.773 -2.49 -9.695 1 98.56 69 TYR A O 1
ATOM 524 N N . PRO A 1 70 ? -3.812 -0.821 -10.633 1 98.25 70 PRO A N 1
ATOM 525 C CA . PRO A 1 70 ? -4.598 0.414 -10.57 1 98.25 70 PRO A CA 1
ATOM 526 C C . PRO A 1 70 ? -6.031 0.227 -11.055 1 98.25 70 PRO A C 1
ATOM 528 O O . PRO A 1 70 ? -6.855 1.136 -10.93 1 98.25 70 PRO A O 1
ATOM 531 N N . GLU A 1 71 ? -6.43 -0.929 -11.531 1 97.81 71 GLU A N 1
ATOM 532 C CA . GLU A 1 71 ? -7.738 -1.086 -12.164 1 97.81 71 GLU A CA 1
ATOM 533 C C . GLU A 1 71 ? -8.852 -1.104 -11.125 1 97.81 71 GLU A C 1
ATOM 535 O O . GLU A 1 71 ? -10.023 -0.892 -11.461 1 97.81 71 GLU A O 1
ATOM 540 N N . GLY A 1 72 ? -8.445 -1.398 -9.883 1 98.12 72 GLY A N 1
ATOM 541 C CA . GLY A 1 72 ? -9.461 -1.492 -8.852 1 98.12 72 GLY A CA 1
ATOM 542 C C . GLY A 1 72 ? -10.344 -2.717 -8.984 1 98.12 72 GLY A C 1
ATOM 543 O O . GLY A 1 72 ? -11.562 -2.627 -8.844 1 98.12 72 GLY A O 1
ATOM 544 N N . VAL A 1 73 ? -9.75 -3.861 -9.266 1 98.25 73 VAL A N 1
ATOM 545 C CA . VAL A 1 73 ? -10.469 -5.121 -9.414 1 98.25 73 VAL A CA 1
ATOM 546 C C . VAL A 1 73 ? -10.359 -5.93 -8.117 1 98.25 73 VAL A C 1
ATOM 548 O O . VAL A 1 73 ? -9.258 -6.211 -7.648 1 98.25 73 VAL A O 1
ATOM 551 N N . MET A 1 74 ? -11.523 -6.281 -7.566 1 98.56 74 MET A N 1
ATOM 552 C CA . MET A 1 74 ? -11.539 -7.121 -6.375 1 98.56 74 MET A CA 1
ATOM 553 C C . MET A 1 74 ? -11.992 -8.539 -6.719 1 98.56 74 MET A C 1
ATOM 555 O O . MET A 1 74 ? -13 -8.727 -7.406 1 98.56 74 MET A O 1
ATOM 559 N N . TYR A 1 75 ? -11.227 -9.492 -6.285 1 98.75 75 TYR A N 1
ATOM 560 C CA . TYR A 1 75 ? -11.578 -10.906 -6.379 1 98.75 75 TYR A CA 1
ATOM 561 C C . TYR A 1 75 ? -12.055 -11.438 -5.031 1 98.75 75 TYR A C 1
ATOM 563 O O . TYR A 1 75 ? -11.547 -11.039 -3.982 1 98.75 75 TYR A O 1
ATOM 571 N N . GLY A 1 76 ? -12.992 -12.328 -5.078 1 98.44 76 GLY A N 1
ATOM 572 C CA . GLY A 1 76 ? -13.531 -12.961 -3.885 1 98.44 76 GLY A CA 1
ATOM 573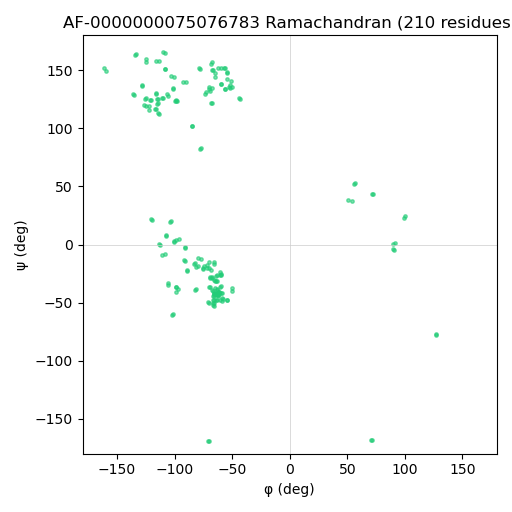 C C . GLY A 1 76 ? -13.469 -14.477 -3.936 1 98.44 76 GLY A C 1
ATOM 574 O O . GLY A 1 76 ? -13.312 -15.062 -5.008 1 98.44 76 GLY A O 1
ATOM 575 N N . LYS A 1 77 ? -13.539 -15.078 -2.77 1 98.38 77 LYS A N 1
ATOM 576 C CA . LYS A 1 77 ? -13.477 -16.531 -2.621 1 98.38 77 LYS A CA 1
ATOM 577 C C . LYS A 1 77 ? -12.273 -17.109 -3.363 1 98.38 77 LYS A C 1
ATOM 579 O O . LYS A 1 77 ? -12.391 -18.141 -4.023 1 98.38 77 LYS A O 1
ATOM 584 N N . VAL A 1 78 ? -11.164 -16.375 -3.295 1 98.81 78 VAL A N 1
ATOM 585 C CA . VAL A 1 78 ? -9.953 -16.781 -4 1 98.81 78 VAL A CA 1
ATOM 586 C C . VAL A 1 78 ? -9.305 -17.969 -3.279 1 98.81 78 VAL A C 1
ATOM 588 O O . VAL A 1 78 ? -9.156 -17.938 -2.055 1 98.81 78 VAL A O 1
ATOM 591 N N . ASN A 1 79 ? -9 -19 -3.988 1 98.25 79 ASN A N 1
ATOM 592 C CA . ASN A 1 79 ? -8.211 -20.109 -3.449 1 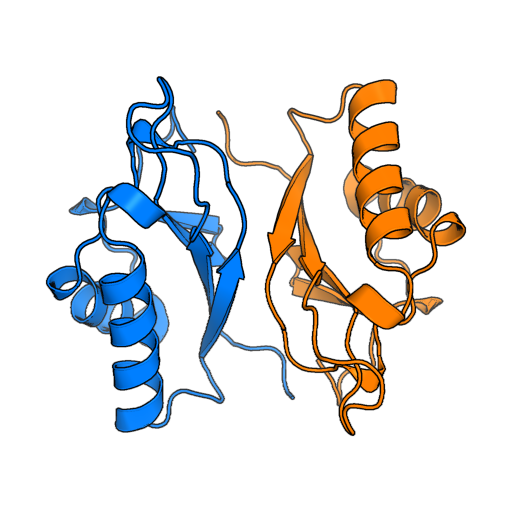98.25 79 ASN A CA 1
ATOM 593 C C . ASN A 1 79 ? -6.805 -20.125 -4.043 1 98.25 79 ASN A C 1
ATOM 595 O O . ASN A 1 79 ? -6.543 -19.469 -5.051 1 98.25 79 ASN A O 1
ATOM 599 N N . LYS A 1 80 ? -5.973 -20.859 -3.398 1 98.56 80 LYS A N 1
ATOM 600 C CA . LYS A 1 80 ? -4.582 -21 -3.818 1 98.56 80 LYS A CA 1
ATOM 601 C C . LYS A 1 80 ? -4.484 -21.344 -5.301 1 98.56 80 LYS A C 1
ATOM 603 O O . LYS A 1 80 ? -3.625 -20.828 -6.012 1 98.56 80 LYS A O 1
ATOM 608 N N . GLU A 1 81 ? -5.344 -22.188 -5.785 1 98.56 81 GLU A N 1
ATOM 609 C CA . GLU A 1 81 ? -5.332 -22.672 -7.164 1 98.56 81 GLU A CA 1
ATOM 610 C C . GLU A 1 81 ? -5.688 -21.547 -8.148 1 98.56 81 GLU A C 1
ATOM 612 O O . GLU A 1 81 ? -5.398 -21.656 -9.336 1 98.56 81 GLU A O 1
ATOM 617 N N . ASP A 1 82 ? -6.344 -20.531 -7.664 1 98.88 82 ASP A N 1
ATOM 618 C CA . ASP A 1 82 ? -6.77 -19.422 -8.516 1 98.88 82 ASP A CA 1
ATOM 619 C C . ASP A 1 82 ? -5.613 -18.469 -8.789 1 98.88 82 ASP A C 1
ATOM 621 O O . ASP A 1 82 ? -5.676 -17.656 -9.719 1 98.88 82 ASP A O 1
ATOM 625 N N . VAL A 1 83 ? -4.57 -18.469 -8.039 1 98.94 83 VAL A N 1
ATOM 626 C CA . VAL A 1 83 ? -3.518 -17.453 -8.016 1 98.94 83 VAL A CA 1
ATOM 627 C C . VAL A 1 83 ? -2.803 -17.422 -9.367 1 98.94 83 VAL A C 1
ATOM 629 O O . VAL A 1 83 ? -2.607 -16.344 -9.945 1 98.94 83 VAL A O 1
ATOM 632 N N . LYS A 1 84 ? -2.422 -18.562 -9.883 1 98.81 84 LYS A N 1
ATOM 633 C CA . LYS A 1 84 ? -1.728 -18.625 -11.164 1 98.81 84 LYS A CA 1
ATOM 634 C C . LYS A 1 84 ? -2.578 -18.016 -12.273 1 98.81 84 LYS A C 1
ATOM 636 O O . LYS A 1 84 ? -2.062 -17.297 -13.133 1 98.81 84 LYS A O 1
ATOM 641 N N . THR A 1 85 ? -3.885 -18.312 -12.25 1 98.94 85 THR A N 1
ATOM 642 C CA . THR A 1 85 ? -4.797 -17.766 -13.242 1 98.94 85 THR A CA 1
ATOM 643 C C . THR A 1 85 ? -4.863 -16.25 -13.141 1 98.94 85 THR A C 1
ATOM 645 O O . THR A 1 85 ? -4.816 -15.539 -14.148 1 98.94 85 THR A O 1
ATOM 648 N N . ILE A 1 86 ? -4.93 -15.703 -11.945 1 98.94 86 ILE A N 1
ATOM 649 C CA . ILE A 1 86 ? -4.973 -14.258 -11.727 1 98.94 86 ILE A CA 1
ATOM 650 C C . ILE A 1 86 ? -3.686 -13.625 -12.242 1 98.94 86 ILE A C 1
ATOM 652 O O . ILE A 1 86 ? -3.725 -12.594 -12.922 1 98.94 86 ILE A O 1
ATOM 656 N N . ILE A 1 87 ? -2.549 -14.266 -11.977 1 98.94 87 ILE A N 1
ATOM 657 C CA . ILE A 1 87 ? -1.271 -13.727 -12.422 1 98.94 87 ILE A CA 1
ATOM 658 C C . ILE A 1 87 ? -1.207 -13.758 -13.953 1 98.94 87 ILE A C 1
ATOM 660 O O . ILE A 1 87 ? -0.949 -12.734 -14.586 1 98.94 87 ILE A O 1
ATOM 664 N N . ASP A 1 88 ? -1.544 -14.859 -14.547 1 98.88 88 ASP A N 1
ATOM 665 C CA . ASP A 1 88 ? -1.378 -15.047 -15.984 1 98.88 88 ASP A CA 1
ATOM 666 C C . ASP A 1 88 ? -2.369 -14.18 -16.766 1 98.88 88 ASP A C 1
ATOM 668 O O . ASP A 1 88 ? -1.978 -13.445 -17.672 1 98.88 88 ASP A O 1
ATOM 672 N N . GLU A 1 89 ? -3.572 -14.25 -16.422 1 98.88 89 GLU A N 1
ATOM 673 C CA . GLU A 1 89 ? -4.609 -13.609 -17.219 1 98.88 89 GLU A CA 1
ATOM 674 C C . GLU A 1 89 ? -4.707 -12.117 -16.906 1 98.88 89 GLU A C 1
ATOM 676 O O . GLU A 1 89 ? -4.871 -11.297 -17.812 1 98.88 89 GLU A O 1
ATOM 681 N N . HIS A 1 90 ? -4.547 -11.781 -15.648 1 98.88 90 HIS A N 1
ATOM 682 C CA . HIS A 1 90 ? -4.793 -10.398 -15.258 1 98.88 90 HIS A CA 1
ATOM 683 C C . HIS A 1 90 ? -3.484 -9.633 -15.086 1 98.88 90 HIS A C 1
ATOM 685 O O . HIS A 1 90 ? -3.199 -8.703 -15.844 1 98.88 90 HIS A O 1
ATOM 691 N N . LEU A 1 91 ? -2.643 -10.023 -14.219 1 98.88 91 LEU A N 1
ATOM 692 C CA . LEU A 1 91 ? -1.481 -9.227 -13.836 1 98.88 91 LEU A CA 1
ATOM 693 C C . LEU A 1 91 ? -0.5 -9.109 -14.992 1 98.88 91 LEU A C 1
ATOM 695 O O . LEU A 1 91 ? 0.084 -8.039 -15.211 1 98.88 91 LEU A O 1
ATOM 699 N N . LEU A 1 92 ? -0.311 -10.203 -15.742 1 98.69 92 LEU A N 1
ATOM 700 C CA . LEU A 1 92 ? 0.596 -10.18 -16.891 1 98.69 92 LEU A CA 1
ATOM 701 C C . LEU A 1 92 ? -0.176 -9.984 -18.188 1 98.69 92 LEU A C 1
ATOM 703 O O . LEU A 1 92 ? 0.277 -9.258 -19.078 1 98.69 92 LEU A O 1
ATOM 707 N N . GLY A 1 93 ? -1.377 -10.578 -18.266 1 98.56 93 GLY A N 1
ATOM 708 C CA . GLY A 1 93 ? -2.121 -10.594 -19.516 1 98.56 93 GLY A CA 1
ATOM 709 C C . GLY A 1 93 ? -3.033 -9.398 -19.688 1 98.56 93 GLY A C 1
ATOM 710 O O . GLY A 1 93 ? -3.516 -9.125 -20.781 1 98.56 93 GLY A O 1
ATOM 711 N N . GLY A 1 94 ? -3.393 -8.758 -18.594 1 98.62 94 GLY A N 1
ATOM 712 C CA . GLY A 1 94 ? -4.18 -7.543 -18.656 1 98.62 94 GLY A CA 1
ATOM 713 C C . GLY A 1 94 ? -5.676 -7.797 -18.625 1 98.62 94 GLY A C 1
ATOM 714 O O . GLY A 1 94 ? -6.473 -6.855 -18.641 1 98.62 94 GLY A O 1
ATOM 715 N N . THR A 1 95 ? -6.105 -9.031 -18.531 1 98.75 95 THR A N 1
ATOM 716 C CA . THR A 1 95 ? -7.527 -9.359 -18.547 1 98.75 95 THR A CA 1
ATOM 717 C C . THR A 1 95 ? -7.965 -9.93 -17.203 1 98.75 95 THR A C 1
ATOM 719 O O . THR A 1 95 ? -7.598 -11.047 -16.844 1 98.75 95 THR A O 1
ATOM 722 N N . PRO A 1 96 ? -8.773 -9.234 -16.469 1 98.81 96 PRO A N 1
ATOM 723 C CA . PRO A 1 96 ? -9.273 -9.75 -15.195 1 98.81 96 PRO A CA 1
ATOM 724 C C . PRO A 1 96 ? -9.977 -11.094 -15.344 1 98.81 96 PRO A C 1
ATOM 726 O O . PRO A 1 96 ? -10.547 -11.391 -16.391 1 98.81 96 PRO A O 1
ATOM 729 N N . VAL A 1 97 ? -9.898 -11.797 -14.297 1 98.88 97 VAL A N 1
ATOM 730 C CA . VAL A 1 97 ? -10.555 -13.094 -14.258 1 98.88 97 VAL A CA 1
ATOM 731 C C . VAL A 1 97 ? -12.023 -12.922 -13.852 1 98.88 97 VAL A C 1
ATOM 733 O O . VAL A 1 97 ? -12.344 -12.891 -12.664 1 98.88 97 VAL A O 1
ATOM 736 N N . ALA A 1 98 ? -12.93 -12.969 -14.734 1 98.44 98 ALA A N 1
ATOM 737 C CA . ALA A 1 98 ? -14.336 -12.609 -14.539 1 98.44 98 ALA A CA 1
ATOM 738 C C . ALA A 1 98 ? -14.984 -13.5 -13.484 1 98.44 98 ALA A C 1
ATOM 740 O O . ALA A 1 98 ? -15.734 -13.016 -12.633 1 98.44 98 ALA A O 1
ATOM 741 N N . ALA A 1 99 ? -14.688 -14.75 -13.5 1 98.19 99 ALA A N 1
ATOM 742 C CA . ALA A 1 99 ? -15.352 -15.742 -12.664 1 98.19 99 ALA A CA 1
ATOM 743 C C . ALA A 1 99 ? -15.055 -15.5 -11.188 1 98.19 99 ALA A C 1
ATOM 745 O O . ALA A 1 99 ? -15.773 -15.992 -10.312 1 98.19 99 ALA A O 1
ATOM 746 N N . LEU A 1 100 ? -14.031 -14.68 -10.883 1 98.69 100 LEU A N 1
ATOM 747 C CA . LEU A 1 100 ? -13.609 -14.484 -9.5 1 98.69 100 LEU A CA 1
ATOM 748 C C . LEU A 1 100 ? -13.945 -13.078 -9.023 1 98.69 100 LEU A C 1
ATOM 750 O O . LEU A 1 100 ? -13.789 -12.766 -7.84 1 98.69 100 LEU A O 1
ATOM 754 N N . GLN A 1 101 ? -14.375 -12.219 -9.922 1 98.31 101 GLN A N 1
ATOM 755 C CA . GLN A 1 101 ? -14.648 -10.836 -9.547 1 98.31 101 GLN A CA 1
ATOM 756 C C . GLN A 1 101 ? -15.875 -10.742 -8.641 1 98.31 101 GLN A C 1
ATOM 758 O O . GLN A 1 101 ? -16.891 -11.398 -8.883 1 98.31 101 GLN A O 1
ATOM 763 N N . VAL A 1 102 ? -15.742 -10.031 -7.602 1 97.06 102 VAL A N 1
ATOM 764 C CA . VAL A 1 102 ? -16.891 -9.773 -6.73 1 97.06 102 VAL A CA 1
ATOM 765 C C . VAL A 1 102 ? -17.938 -8.953 -7.484 1 97.06 102 VAL A C 1
ATOM 767 O O . VAL A 1 102 ? -17.594 -8.086 -8.297 1 97.06 102 VAL A O 1
ATOM 770 N N . PRO A 1 103 ? -19.234 -9.148 -7.195 1 95.38 103 PRO A N 1
ATOM 771 C CA . PRO A 1 103 ? -20.297 -8.398 -7.871 1 95.38 103 PRO A CA 1
ATOM 772 C C . PRO A 1 103 ? -20.203 -6.895 -7.621 1 95.38 103 PRO A C 1
ATOM 774 O O . PRO A 1 103 ? -19.703 -6.469 -6.578 1 95.38 103 PRO A O 1
ATOM 777 N N . ALA A 1 104 ? -20.703 -6.156 -8.602 1 92.38 104 ALA A N 1
ATOM 778 C CA . ALA A 1 104 ? -20.625 -4.695 -8.578 1 92.38 104 ALA A CA 1
ATOM 779 C C . ALA A 1 104 ? -21.344 -4.133 -7.355 1 92.38 104 ALA A C 1
ATOM 781 O O . ALA A 1 104 ? -21 -3.055 -6.867 1 92.38 104 ALA A O 1
ATOM 782 N N . GLU A 1 105 ? -22.344 -4.914 -6.824 1 91.88 105 GLU A N 1
ATOM 783 C CA . GLU A 1 105 ? -23.109 -4.469 -5.664 1 91.88 105 GLU A CA 1
ATOM 784 C C . GLU A 1 105 ? -22.266 -4.527 -4.395 1 91.88 105 GLU A C 1
ATOM 786 O O . GLU A 1 105 ? -22.578 -3.879 -3.396 1 91.88 105 GLU A O 1
ATOM 791 N N . VAL A 1 106 ? -21.25 -5.301 -4.457 1 92.12 106 VAL A N 1
ATOM 792 C CA . VAL A 1 106 ? -20.391 -5.52 -3.301 1 92.12 106 VAL A CA 1
ATOM 793 C C . VAL A 1 106 ? -19.172 -4.602 -3.385 1 92.12 106 VAL A C 1
ATOM 795 O O . VAL A 1 106 ? -18.75 -4.023 -2.379 1 92.12 106 VAL A O 1
ATOM 798 N N . TRP A 1 107 ? -18.656 -4.434 -4.719 1 93 107 TRP A N 1
ATOM 799 C CA . TRP A 1 107 ? -17.469 -3.635 -4.969 1 93 107 TRP A CA 1
ATOM 800 C C . TRP A 1 107 ? -17.578 -2.873 -6.285 1 93 107 TRP A C 1
ATOM 802 O O . TRP A 1 107 ? -17.969 -3.445 -7.309 1 93 107 TRP A O 1
ATOM 812 N N . MET B 1 1 ? -20.594 -2.695 -1.128 1 60.28 1 MET B N 1
ATOM 813 C CA . MET B 1 1 ? -20.453 -1.245 -1.207 1 60.28 1 MET B CA 1
ATOM 814 C C . MET B 1 1 ? -19.734 -0.841 -2.496 1 60.28 1 MET B C 1
ATOM 816 O O . MET B 1 1 ? -18.953 -1.61 -3.039 1 60.28 1 MET B O 1
ATOM 820 N N . PRO B 1 2 ? -20.297 0.252 -3.039 1 77.12 2 PRO B N 1
ATOM 821 C CA . PRO B 1 2 ? -19.703 0.719 -4.289 1 77.12 2 PRO B CA 1
ATOM 822 C C . PRO B 1 2 ? -18.203 0.96 -4.172 1 77.12 2 PRO B C 1
ATOM 824 O O . PRO B 1 2 ? -17.703 1.291 -3.09 1 77.12 2 PRO B O 1
ATOM 827 N N . LYS B 1 3 ? -17.484 0.643 -5.188 1 90.56 3 LYS B N 1
ATOM 828 C CA . LYS B 1 3 ? -16.062 0.938 -5.344 1 90.56 3 LYS B CA 1
ATOM 829 C C . LYS B 1 3 ? -15.75 2.373 -4.926 1 90.56 3 LYS B C 1
ATOM 831 O O . LYS B 1 3 ? -16.438 3.311 -5.352 1 90.56 3 LYS B O 1
ATOM 836 N N . PRO B 1 4 ? -14.805 2.559 -4.031 1 96.5 4 PRO B N 1
ATOM 837 C CA . PRO B 1 4 ? -14.453 3.916 -3.604 1 96.5 4 PRO B CA 1
ATOM 838 C C . PRO B 1 4 ? -13.812 4.742 -4.715 1 96.5 4 PRO B C 1
ATOM 840 O O . PRO B 1 4 ? -13.227 4.18 -5.645 1 96.5 4 PRO B O 1
ATOM 843 N N . GLU B 1 5 ? -14.023 6.078 -4.656 1 97.5 5 GLU B N 1
ATOM 844 C CA . GLU B 1 5 ? -13.336 6.973 -5.586 1 97.5 5 GLU B CA 1
ATOM 845 C C . GLU B 1 5 ? -11.836 6.977 -5.34 1 97.5 5 GLU B C 1
ATOM 847 O O . GLU B 1 5 ? -11.047 7.02 -6.285 1 97.5 5 GLU B O 1
ATOM 852 N N . LYS B 1 6 ? -11.477 7.02 -4.051 1 98.69 6 LYS B N 1
ATOM 853 C CA . LYS B 1 6 ? -10.086 6.957 -3.598 1 98.69 6 LYS B CA 1
ATOM 854 C C . LYS B 1 6 ? -9.906 5.875 -2.535 1 98.69 6 LYS B C 1
ATOM 856 O O . LYS B 1 6 ? -10.758 5.711 -1.657 1 98.69 6 LYS B O 1
ATOM 861 N N . HIS B 1 7 ? -8.914 5.152 -2.613 1 98.81 7 HIS B N 1
ATOM 862 C CA . HIS B 1 7 ? -8.539 4.172 -1.604 1 98.81 7 HIS B CA 1
ATOM 863 C C . HIS B 1 7 ? -7.191 4.52 -0.976 1 98.81 7 HIS B C 1
ATOM 865 O O . HIS B 1 7 ? -6.168 4.559 -1.665 1 98.81 7 HIS B O 1
ATOM 871 N N . VAL B 1 8 ? -7.234 4.789 0.257 1 98.94 8 VAL B N 1
ATOM 872 C CA . VAL B 1 8 ? -6.051 5.164 1.025 1 98.94 8 VAL B CA 1
ATOM 873 C C . VAL B 1 8 ? -5.523 3.947 1.785 1 98.94 8 VAL B C 1
ATOM 875 O O . VAL B 1 8 ? -6.262 3.309 2.539 1 98.94 8 VAL B O 1
ATOM 878 N N . PHE B 1 9 ? -4.273 3.623 1.571 1 98.88 9 PHE B N 1
ATOM 879 C CA . PHE B 1 9 ? -3.57 2.561 2.281 1 98.88 9 PHE B CA 1
ATOM 880 C C . PHE B 1 9 ? -2.5 3.139 3.201 1 98.88 9 PHE B C 1
ATOM 882 O O . PHE B 1 9 ? -1.644 3.908 2.758 1 98.88 9 PHE B O 1
ATOM 889 N N . VAL B 1 10 ? -2.547 2.785 4.465 1 98.94 10 VAL B N 1
ATOM 890 C CA . VAL B 1 10 ? -1.564 3.25 5.438 1 98.94 10 VAL B CA 1
ATOM 891 C C . VAL B 1 10 ? -0.737 2.068 5.938 1 98.94 10 VAL B C 1
ATOM 893 O O . VAL B 1 10 ? -1.286 1.098 6.469 1 98.94 10 VAL B O 1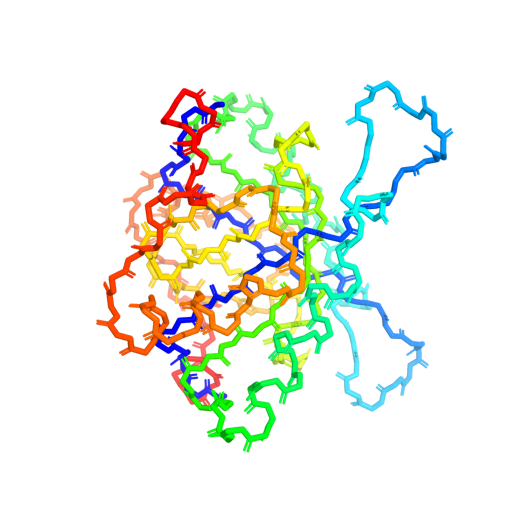
ATOM 896 N N . CYS B 1 11 ? 0.598 2.162 5.75 1 98.81 11 CYS B N 1
ATOM 897 C CA . CYS B 1 11 ? 1.479 1.122 6.27 1 98.81 11 CYS B CA 1
ATOM 898 C C . CYS B 1 11 ? 1.517 1.146 7.793 1 98.81 11 CYS B C 1
ATOM 900 O O . CYS B 1 11 ? 1.822 2.178 8.391 1 98.81 11 CYS B O 1
ATOM 902 N N . THR B 1 12 ? 1.161 0.051 8.359 1 98.38 12 THR B N 1
ATOM 903 C CA . THR B 1 12 ? 1.179 -0.054 9.82 1 98.38 12 THR B CA 1
ATOM 904 C C . THR B 1 12 ? 2.129 -1.161 10.266 1 98.38 12 THR B C 1
ATOM 906 O O . THR B 1 12 ? 1.974 -1.713 11.359 1 98.38 12 THR B O 1
ATOM 909 N N . GLN B 1 13 ? 3.031 -1.498 9.422 1 97.81 13 GLN B N 1
ATOM 910 C CA . GLN B 1 13 ? 4.02 -2.531 9.719 1 97.81 13 GLN B CA 1
ATOM 911 C C . GLN B 1 13 ? 4.734 -2.248 11.031 1 97.81 13 GLN B C 1
ATOM 913 O O . GLN B 1 13 ? 5.066 -1.098 11.336 1 97.81 13 GLN B O 1
ATOM 918 N N . ASN B 1 14 ? 4.84 -3.318 11.75 1 97.25 14 ASN B N 1
ATOM 919 C CA . ASN B 1 14 ? 5.508 -3.264 13.047 1 97.25 14 ASN B CA 1
ATOM 920 C C . ASN B 1 14 ? 6.68 -4.238 13.109 1 97.25 14 ASN B C 1
ATOM 922 O O . ASN B 1 14 ? 6.523 -5.426 12.828 1 97.25 14 ASN B O 1
ATOM 926 N N . ARG B 1 15 ? 7.801 -3.752 13.297 1 96.06 15 ARG B N 1
ATOM 927 C CA . ARG B 1 15 ? 9.016 -4.52 13.57 1 96.06 15 ARG B CA 1
ATOM 928 C C . ARG B 1 15 ? 9.555 -4.203 14.961 1 96.06 15 ARG B C 1
ATOM 930 O O . ARG B 1 15 ? 9.203 -3.182 15.555 1 96.06 15 ARG B O 1
ATOM 937 N N . PRO B 1 16 ? 10.367 -5.121 15.539 1 94.25 16 PRO B N 1
ATOM 938 C CA . PRO B 1 16 ? 10.953 -4.84 16.859 1 94.25 16 PRO B CA 1
ATOM 939 C C . PRO B 1 16 ? 11.719 -3.521 16.891 1 94.25 16 PRO B C 1
ATOM 941 O O . PRO B 1 16 ? 12.289 -3.105 15.875 1 94.25 16 PRO B O 1
ATOM 944 N N . GLN B 1 17 ? 11.641 -2.959 18.062 1 89.12 17 GLN B N 1
ATOM 945 C CA . GLN B 1 17 ? 12.359 -1.706 18.234 1 89.12 17 GLN B CA 1
ATOM 946 C C . GLN B 1 17 ? 13.844 -1.873 17.906 1 89.12 17 GLN B C 1
ATOM 948 O O . GLN B 1 17 ? 14.461 -2.867 18.281 1 89.12 17 GLN B O 1
ATOM 953 N N . GLY B 1 18 ? 14.469 -0.98 17.141 1 88.44 18 GLY B N 1
ATOM 954 C CA . GLY B 1 18 ? 15.883 -1.017 16.797 1 88.44 18 GLY B CA 1
ATOM 955 C C . GLY B 1 18 ? 16.156 -1.79 15.516 1 88.44 18 GLY B C 1
ATOM 956 O O . GLY B 1 18 ? 17.297 -1.861 15.062 1 88.44 18 GLY B O 1
ATOM 957 N N . HIS B 1 19 ? 15.188 -2.342 15 1 93.5 19 HIS B N 1
ATOM 958 C CA . HIS B 1 19 ? 15.391 -3.01 13.719 1 93.5 19 HIS B CA 1
ATOM 959 C C . HIS B 1 19 ? 16.062 -2.084 12.711 1 93.5 19 HIS B C 1
ATOM 961 O O . HIS B 1 19 ? 15.719 -0.904 12.617 1 93.5 19 HIS B O 1
ATOM 967 N N . PRO B 1 20 ? 17.047 -2.588 11.938 1 93.06 20 PRO B N 1
ATOM 968 C CA . PRO B 1 20 ? 17.812 -1.739 11.023 1 93.06 20 PRO B CA 1
ATOM 969 C C . PRO B 1 20 ? 16.953 -1.075 9.961 1 93.06 20 PRO B C 1
ATOM 971 O O . PRO B 1 20 ? 17.266 0.032 9.508 1 93.06 20 PRO B O 1
ATOM 974 N N . ARG B 1 21 ? 15.93 -1.604 9.641 1 91.06 21 ARG B N 1
ATOM 975 C CA . ARG B 1 21 ? 15.07 -1.046 8.602 1 91.06 21 ARG B CA 1
ATOM 976 C C . ARG B 1 21 ? 14.016 -0.116 9.195 1 91.06 21 ARG B C 1
ATOM 978 O O . ARG B 1 21 ? 13.297 0.566 8.461 1 91.06 21 ARG B O 1
ATOM 985 N N . GLY B 1 22 ? 13.844 -0.16 10.492 1 93.19 22 GLY B N 1
ATOM 986 C CA . GLY B 1 22 ? 12.758 0.565 11.133 1 93.19 22 GLY B CA 1
ATOM 987 C C . GLY B 1 22 ? 11.391 -0.026 10.836 1 93.19 22 GLY B C 1
ATOM 988 O O . GLY B 1 22 ? 11.281 -1.201 10.484 1 93.19 22 GLY B O 1
ATOM 989 N N . SER B 1 23 ? 10.32 0.711 11.18 1 96.38 23 SER B N 1
ATOM 990 C CA . SER B 1 23 ? 8.938 0.35 10.891 1 96.38 23 SER B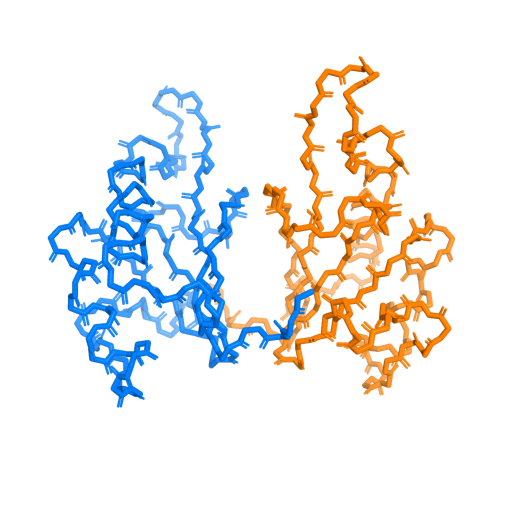 CA 1
ATOM 991 C C . SER B 1 23 ? 8.023 1.568 10.953 1 96.38 23 SER B C 1
ATOM 993 O O . SER B 1 23 ? 8.32 2.535 11.664 1 96.38 23 SER B O 1
ATOM 995 N N . CYS B 1 24 ? 6.992 1.559 10.188 1 97.81 24 CYS B N 1
ATOM 996 C CA . CYS B 1 24 ? 6.035 2.66 10.211 1 97.81 24 CYS B CA 1
ATOM 997 C C . CYS B 1 24 ? 5.367 2.77 11.578 1 97.81 24 CYS B C 1
ATOM 999 O O . CYS B 1 24 ? 5.035 3.869 12.023 1 97.81 24 CYS B O 1
ATOM 1001 N N . ALA B 1 25 ? 5.191 1.636 12.258 1 97.06 25 ALA B N 1
ATOM 1002 C CA . ALA B 1 25 ? 4.625 1.662 13.602 1 97.06 25 ALA B CA 1
ATOM 1003 C C . ALA B 1 25 ? 5.488 2.492 14.547 1 97.06 25 ALA B C 1
ATOM 1005 O O . ALA B 1 25 ? 4.969 3.162 15.445 1 97.06 25 ALA B O 1
ATOM 1006 N N . ALA B 1 26 ? 6.801 2.459 14.375 1 95.56 26 ALA B N 1
ATOM 1007 C CA . ALA B 1 26 ? 7.73 3.201 15.219 1 95.56 26 ALA B CA 1
ATOM 1008 C C . ALA B 1 26 ? 7.793 4.672 14.812 1 95.56 26 ALA B C 1
ATOM 1010 O O . ALA B 1 26 ? 8.312 5.508 15.555 1 95.56 26 ALA B O 1
ATOM 1011 N N . SER B 1 27 ? 7.203 4.98 13.648 1 95.75 27 SER B N 1
ATOM 1012 C CA . SER B 1 27 ? 7.328 6.336 13.117 1 95.75 27 SER B CA 1
ATOM 1013 C C . SER B 1 27 ? 6.012 7.098 13.242 1 95.75 27 SER B C 1
ATOM 1015 O O . SER B 1 27 ? 5.863 8.18 12.672 1 95.75 27 SER B O 1
ATOM 1017 N N . GLY B 1 28 ? 4.98 6.531 13.953 1 96.62 28 GLY B N 1
ATOM 1018 C CA . GLY B 1 28 ? 3.791 7.309 14.266 1 96.62 28 GLY B CA 1
ATOM 1019 C C . GLY B 1 28 ? 2.633 7.031 13.328 1 96.62 28 GLY B C 1
ATOM 1020 O O . GLY B 1 28 ? 1.748 7.871 13.156 1 96.62 28 GLY B O 1
ATOM 1021 N N . CYS B 1 29 ? 2.654 5.848 12.688 1 98.25 29 CYS B N 1
ATOM 1022 C CA . CYS B 1 29 ? 1.606 5.543 11.719 1 98.25 29 CYS B CA 1
ATOM 1023 C C . CYS B 1 29 ? 0.242 5.484 12.391 1 98.25 29 CYS B C 1
ATOM 1025 O O . CYS B 1 29 ? -0.782 5.734 11.758 1 98.25 29 CYS B O 1
ATOM 1027 N N . SER B 1 30 ? 0.098 5.176 13.68 1 98.5 30 SER B N 1
ATOM 1028 C CA . SER B 1 30 ? -1.17 5.07 14.398 1 98.5 30 SER B CA 1
ATOM 1029 C C . SER B 1 30 ? -1.904 6.406 14.43 1 98.5 30 SER B C 1
ATOM 1031 O O . SER B 1 30 ? -3.113 6.461 14.195 1 98.5 30 SER B O 1
ATOM 1033 N N . ASP B 1 31 ? -1.178 7.477 14.664 1 98.81 31 ASP B N 1
ATOM 1034 C CA . ASP B 1 31 ? -1.78 8.805 14.664 1 98.81 31 ASP B CA 1
ATOM 1035 C C . ASP B 1 31 ? -2.301 9.172 13.273 1 98.81 31 ASP B C 1
ATOM 1037 O O . ASP B 1 31 ? -3.34 9.82 13.148 1 98.81 31 ASP B O 1
ATOM 1041 N N . VAL B 1 32 ? -1.555 8.758 12.258 1 98.88 32 VAL B N 1
ATOM 1042 C CA . VAL B 1 32 ? -1.897 9.07 10.875 1 98.88 32 VAL B CA 1
ATOM 1043 C C . VAL B 1 32 ? -3.189 8.359 10.484 1 98.88 32 VAL B C 1
ATOM 1045 O O . VAL B 1 32 ? -4.145 8.992 10.031 1 98.88 32 VAL B O 1
ATOM 1048 N N . ILE B 1 33 ? -3.264 7.078 10.742 1 98.88 33 ILE B N 1
ATOM 1049 C CA . ILE B 1 33 ? -4.434 6.324 10.312 1 98.88 33 ILE B CA 1
ATOM 1050 C C . ILE B 1 33 ? -5.648 6.738 11.141 1 98.88 33 ILE B C 1
ATOM 1052 O O . ILE B 1 33 ? -6.762 6.828 10.617 1 98.88 33 ILE B O 1
ATOM 1056 N N . ASN B 1 34 ? -5.445 7.016 12.43 1 98.88 34 ASN B N 1
ATOM 1057 C CA . ASN B 1 34 ? -6.543 7.484 13.273 1 98.88 34 ASN B CA 1
ATOM 1058 C C . ASN B 1 34 ? -7.082 8.828 12.789 1 98.88 34 ASN B C 1
ATOM 1060 O O . ASN B 1 34 ? -8.289 9.062 12.812 1 98.88 34 ASN B O 1
ATOM 1064 N N . GLU B 1 35 ? -6.199 9.672 12.375 1 98.94 35 GLU B N 1
ATOM 1065 C CA . GLU B 1 35 ? -6.633 10.977 11.883 1 98.94 35 GLU B CA 1
ATOM 1066 C C . GLU B 1 35 ? -7.43 10.836 10.594 1 98.94 35 GLU B C 1
ATOM 1068 O O . GLU B 1 35 ? -8.422 11.531 10.391 1 98.94 35 GLU B O 1
ATOM 1073 N N . PHE B 1 36 ? -6.957 9.992 9.656 1 98.94 36 PHE B N 1
ATOM 1074 C CA . PHE B 1 36 ? -7.742 9.711 8.469 1 98.94 36 PHE B CA 1
ATOM 1075 C C . PHE B 1 36 ? -9.141 9.219 8.836 1 98.94 36 PHE B C 1
ATOM 1077 O O . PHE B 1 36 ? -10.133 9.695 8.289 1 98.94 36 PHE B O 1
ATOM 1084 N N . MET B 1 37 ? -9.203 8.227 9.789 1 98.81 37 MET B N 1
ATOM 1085 C CA . MET B 1 37 ? -10.484 7.668 10.211 1 98.81 37 MET B CA 1
ATOM 1086 C C . MET B 1 37 ? -11.391 8.758 10.773 1 98.81 37 MET B C 1
ATOM 1088 O O . MET B 1 37 ? -12.57 8.836 10.414 1 98.81 37 MET B O 1
ATOM 1092 N N . ASN B 1 38 ? -10.836 9.594 11.617 1 98.81 38 ASN B N 1
ATOM 1093 C CA . ASN B 1 38 ? -11.586 10.68 12.227 1 98.81 38 ASN B CA 1
ATOM 1094 C C . ASN B 1 38 ? -12.141 11.641 11.172 1 98.81 38 ASN B C 1
ATOM 1096 O O . ASN B 1 38 ? -13.32 12 11.211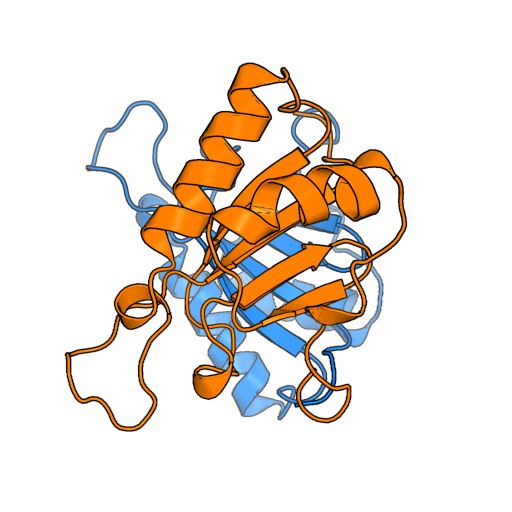 1 98.81 38 ASN B O 1
ATOM 1100 N N . GLU B 1 39 ? -11.32 12.039 10.25 1 98.88 39 GLU B N 1
ATOM 1101 C CA . GLU B 1 39 ? -11.734 12.977 9.211 1 98.88 39 GLU B CA 1
ATOM 1102 C C . GLU B 1 39 ? -12.789 12.359 8.297 1 98.88 39 GLU B C 1
ATOM 1104 O O . GLU B 1 39 ? -13.773 13.016 7.953 1 98.88 39 GLU B O 1
ATOM 1109 N N . ILE B 1 40 ? -12.648 11.102 7.906 1 98.62 40 ILE B N 1
ATOM 1110 C CA . ILE B 1 40 ? -13.594 10.414 7.039 1 98.62 40 ILE B CA 1
ATOM 1111 C C . ILE B 1 40 ? -14.953 10.32 7.73 1 98.62 40 ILE B C 1
ATOM 1113 O O . ILE B 1 40 ? -15.992 10.562 7.113 1 98.62 40 ILE B O 1
ATOM 1117 N N . GLN B 1 41 ? -14.875 10 8.992 1 98.5 41 GLN B N 1
ATOM 1118 C CA . GLN B 1 41 ? -16.094 9.898 9.789 1 98.5 41 GLN B CA 1
ATOM 1119 C C . GLN B 1 41 ? -16.766 11.258 9.953 1 98.5 41 GLN B C 1
ATOM 1121 O O . GLN B 1 41 ? -17.953 11.414 9.656 1 98.5 41 GLN B O 1
ATOM 1126 N N . ASN B 1 42 ? -16.047 12.219 10.375 1 98.62 42 ASN B N 1
ATOM 1127 C CA . ASN B 1 42 ? -16.578 13.539 10.703 1 98.62 42 ASN B CA 1
ATOM 1128 C C . ASN B 1 42 ? -17.125 14.242 9.469 1 98.62 42 ASN B C 1
ATOM 1130 O O . ASN B 1 42 ? -18.094 15.016 9.562 1 98.62 42 ASN B O 1
ATOM 1134 N N . ARG B 1 43 ? -16.547 13.969 8.383 1 98.56 43 ARG B N 1
ATOM 1135 C CA . ARG B 1 43 ? -16.922 14.648 7.152 1 98.56 43 ARG B CA 1
ATOM 1136 C C . ARG B 1 43 ? -17.844 13.766 6.305 1 98.56 43 ARG B C 1
ATOM 1138 O O . ARG B 1 43 ? -18.203 14.133 5.188 1 98.56 43 ARG B O 1
ATOM 1145 N N . ASN B 1 44 ? -18.234 12.508 6.801 1 98.25 44 ASN B N 1
ATOM 1146 C CA . ASN B 1 44 ? -19.109 11.562 6.125 1 98.25 44 ASN B CA 1
ATOM 1147 C C . ASN B 1 44 ? -18.578 11.203 4.738 1 98.25 44 ASN B C 1
ATOM 1149 O O . ASN B 1 44 ? -19.312 11.305 3.75 1 98.25 44 ASN B O 1
ATOM 1153 N N . LEU B 1 45 ? -17.312 10.781 4.715 1 98 45 LEU B N 1
ATOM 1154 C CA . LEU B 1 45 ? -16.641 10.539 3.439 1 98 45 LEU B CA 1
ATOM 1155 C C . LEU B 1 45 ? -16.547 9.039 3.16 1 98 45 LEU B C 1
ATOM 1157 O O . LEU B 1 45 ? -15.797 8.617 2.273 1 98 45 LEU B O 1
ATOM 1161 N N . PHE B 1 46 ? -17.344 8.203 3.793 1 95.56 46 PHE B N 1
ATOM 1162 C CA . PHE B 1 46 ? -17.219 6.754 3.711 1 95.56 46 PHE B CA 1
ATOM 1163 C C . PHE B 1 46 ? -17.562 6.258 2.312 1 95.56 46 PHE B C 1
ATOM 1165 O O . PHE B 1 46 ? -17.047 5.238 1.862 1 95.56 46 PHE B O 1
ATOM 1172 N N . GLU B 1 47 ? -18.391 6.957 1.649 1 93.94 47 GLU B N 1
ATOM 1173 C CA . GLU B 1 47 ? -18.828 6.508 0.331 1 93.94 47 GLU B CA 1
ATOM 1174 C C . GLU B 1 47 ? -17.812 6.879 -0.745 1 93.94 47 GLU B C 1
ATOM 1176 O O . GLU B 1 47 ? -17.844 6.344 -1.854 1 93.94 47 GLU B O 1
ATOM 1181 N N . LYS B 1 48 ? -16.891 7.805 -0.442 1 96.5 48 LYS B N 1
ATOM 1182 C CA . LYS B 1 48 ? -15.945 8.312 -1.431 1 96.5 48 LYS B CA 1
ATOM 1183 C C . LYS B 1 48 ? -14.547 7.746 -1.192 1 96.5 48 LYS B C 1
ATOM 1185 O O . LYS B 1 48 ? -13.789 7.535 -2.139 1 96.5 48 LYS B O 1
ATOM 1190 N N . ILE B 1 49 ? -14.234 7.57 0.079 1 98.25 49 ILE B N 1
ATOM 1191 C CA . ILE B 1 49 ? -12.859 7.242 0.447 1 98.25 49 ILE B CA 1
ATOM 1192 C C . ILE B 1 49 ? -12.836 5.957 1.27 1 98.25 49 ILE B C 1
ATOM 1194 O O . ILE B 1 49 ? -13.484 5.867 2.314 1 98.25 49 ILE B O 1
ATOM 1198 N N . ALA B 1 50 ? -12.172 4.918 0.798 1 98.31 50 ALA B N 1
ATOM 1199 C CA . ALA B 1 50 ? -11.844 3.744 1.604 1 98.31 50 ALA B CA 1
ATOM 1200 C C . ALA B 1 50 ? -10.492 3.902 2.289 1 98.31 50 ALA B C 1
ATOM 1202 O O . ALA B 1 50 ? -9.555 4.453 1.705 1 98.31 50 ALA B O 1
ATOM 1203 N N . LEU B 1 51 ? -10.422 3.473 3.51 1 98.75 51 LEU B N 1
ATOM 1204 C CA . LEU B 1 51 ? -9.203 3.492 4.305 1 98.75 51 LEU B CA 1
ATOM 1205 C C . LEU B 1 51 ? -8.82 2.086 4.754 1 98.75 51 LEU B C 1
ATOM 1207 O O . LEU B 1 51 ? -9.633 1.384 5.363 1 98.75 51 LEU B O 1
ATOM 1211 N N . THR B 1 52 ? -7.586 1.667 4.426 1 98.75 52 THR B N 1
ATOM 1212 C CA . THR B 1 52 ? -7.137 0.316 4.746 1 98.75 52 THR B CA 1
ATOM 1213 C C . THR B 1 52 ? -5.723 0.338 5.312 1 98.75 52 THR B C 1
ATOM 1215 O O . THR B 1 52 ? -4.84 1.003 4.766 1 98.75 52 THR B O 1
ATOM 1218 N N . ASN B 1 53 ? -5.492 -0.305 6.457 1 98.81 53 ASN B N 1
ATOM 1219 C CA . ASN B 1 53 ? -4.133 -0.499 6.953 1 98.81 53 ASN B CA 1
ATOM 1220 C C . ASN B 1 53 ? -3.43 -1.641 6.223 1 98.81 53 ASN B C 1
ATOM 1222 O O . ASN B 1 53 ? -4.074 -2.605 5.805 1 98.81 53 ASN B O 1
ATOM 1226 N N . THR B 1 54 ? -2.123 -1.576 6.129 1 98.75 54 THR B N 1
ATOM 1227 C CA . THR B 1 54 ? -1.362 -2.582 5.395 1 98.75 54 THR B CA 1
ATOM 1228 C C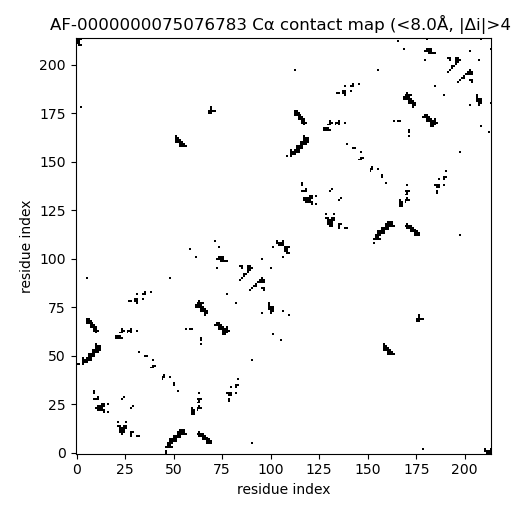 . THR B 1 54 ? -0.144 -3.029 6.199 1 98.75 54 THR B C 1
ATOM 1230 O O . THR B 1 54 ? 0.24 -2.377 7.172 1 98.75 54 THR B O 1
ATOM 1233 N N . GLY B 1 55 ? 0.402 -4.199 5.754 1 98.12 55 GLY B N 1
ATOM 1234 C CA . GLY B 1 55 ? 1.796 -4.488 6.051 1 98.12 55 GLY B CA 1
ATOM 1235 C C . GLY B 1 55 ? 2.766 -3.611 5.281 1 98.12 55 GLY B C 1
ATOM 1236 O O . GLY B 1 55 ? 2.361 -2.615 4.676 1 98.12 55 GLY B O 1
ATOM 1237 N N . CYS B 1 56 ? 4.043 -4.023 5.379 1 97.62 56 CYS B N 1
ATOM 1238 C CA . CYS B 1 56 ? 5.121 -3.225 4.809 1 97.62 56 CYS B CA 1
ATOM 1239 C C . CYS B 1 56 ? 4.926 -3.039 3.307 1 97.62 56 CYS B C 1
ATOM 1241 O O . CYS B 1 56 ? 4.648 -4 2.59 1 97.62 56 CYS B O 1
ATOM 1243 N N . MET B 1 57 ? 5.164 -1.88 2.834 1 96.5 57 MET B N 1
ATOM 1244 C CA . MET B 1 57 ? 5.055 -1.593 1.407 1 96.5 57 MET B CA 1
ATOM 1245 C C . MET B 1 57 ? 6.422 -1.268 0.812 1 96.5 57 MET B C 1
ATOM 1247 O O . MET B 1 57 ? 6.523 -0.915 -0.365 1 96.5 57 MET B O 1
ATOM 1251 N N . GLY B 1 58 ? 7.461 -1.313 1.656 1 92.62 58 GLY B N 1
ATOM 1252 C CA . GLY B 1 58 ? 8.789 -1.198 1.072 1 92.62 58 GLY B CA 1
ATOM 1253 C C . GLY B 1 58 ? 9.625 -0.106 1.708 1 92.62 58 GLY B C 1
ATOM 1254 O O . GLY B 1 58 ? 10.406 -0.369 2.625 1 92.62 58 GLY B O 1
ATOM 1255 N N . PRO B 1 59 ? 9.383 1.194 1.382 1 92.38 59 PRO B N 1
ATOM 1256 C CA . PRO B 1 59 ? 10.312 2.246 1.805 1 92.38 59 PRO B CA 1
ATOM 1257 C C . PRO B 1 59 ? 10.141 2.629 3.273 1 92.38 59 PRO B C 1
ATOM 1259 O O . PRO B 1 59 ? 9.695 3.74 3.578 1 92.38 59 PRO B O 1
ATOM 1262 N N . CYS B 1 60 ? 10.727 1.858 4.133 1 94.12 60 CYS B N 1
ATOM 1263 C CA . CYS B 1 60 ? 10.555 2.018 5.57 1 94.12 60 CYS B CA 1
ATOM 1264 C C . CYS B 1 60 ? 11.219 3.303 6.059 1 94.12 60 CYS B C 1
ATOM 1266 O O . CYS B 1 60 ? 10.758 3.91 7.027 1 94.12 60 CYS B O 1
ATOM 1268 N N . MET B 1 61 ? 12.211 3.719 5.387 1 92.88 61 MET B N 1
ATOM 1269 C CA . MET B 1 61 ? 12.922 4.926 5.793 1 92.88 61 MET B CA 1
ATOM 1270 C C . MET B 1 61 ? 12.086 6.168 5.523 1 92.88 61 MET B C 1
ATOM 1272 O O . MET B 1 61 ? 12.359 7.242 6.066 1 92.88 61 MET B O 1
ATOM 1276 N N . MET B 1 62 ? 11.102 6 4.688 1 95.31 62 MET B N 1
ATOM 1277 C CA . MET B 1 62 ? 10.219 7.113 4.352 1 95.31 62 MET B CA 1
ATOM 1278 C C . MET B 1 62 ? 8.961 7.09 5.211 1 95.31 62 MET B C 1
ATOM 1280 O O . MET B 1 62 ? 8.055 7.895 5.008 1 95.31 62 MET B O 1
ATOM 1284 N N . GLY B 1 63 ? 8.805 6.168 6.234 1 96.25 63 GLY B N 1
ATOM 1285 C CA . GLY B 1 63 ? 7.602 6.043 7.043 1 96.25 63 GLY B CA 1
ATOM 1286 C C . GLY B 1 63 ? 7.371 7.234 7.957 1 96.25 63 GLY B C 1
ATOM 1287 O O . GLY B 1 63 ? 8.312 7.949 8.297 1 96.25 63 GLY B O 1
ATOM 1288 N N . PRO B 1 64 ? 6.062 7.355 8.258 1 98.25 64 PRO B N 1
ATOM 1289 C CA . PRO B 1 64 ? 4.887 6.574 7.863 1 98.25 64 PRO B CA 1
ATOM 1290 C C . PRO B 1 64 ? 4.523 6.754 6.395 1 98.25 64 PRO B C 1
ATOM 1292 O O . PRO B 1 64 ? 4.539 7.879 5.883 1 98.25 64 PRO B O 1
ATOM 1295 N N . SER B 1 65 ? 4.23 5.715 5.699 1 98.38 65 SER B N 1
ATOM 1296 C CA . SER B 1 65 ? 3.904 5.727 4.277 1 98.38 65 SER B CA 1
ATOM 1297 C C . SER B 1 65 ? 2.4 5.621 4.051 1 98.38 65 SER B C 1
ATOM 1299 O O . SER B 1 65 ? 1.718 4.848 4.727 1 98.38 65 SER B O 1
ATOM 1301 N N . VAL B 1 66 ? 1.862 6.422 3.178 1 98.88 66 VAL B N 1
ATOM 1302 C CA . VAL B 1 66 ? 0.466 6.438 2.756 1 98.88 66 VAL B CA 1
ATOM 1303 C C . VAL B 1 66 ? 0.384 6.32 1.234 1 98.88 66 VAL B C 1
ATOM 1305 O O . VAL B 1 66 ? 1.044 7.07 0.511 1 98.88 66 VAL B O 1
ATOM 1308 N N . LEU B 1 67 ? -0.339 5.383 0.791 1 98.81 67 LEU B N 1
ATOM 1309 C CA . LEU B 1 67 ? -0.493 5.133 -0.639 1 98.81 67 LEU B CA 1
ATOM 1310 C C . LEU B 1 67 ? -1.941 5.34 -1.072 1 98.81 67 LEU B C 1
ATOM 1312 O O . LEU B 1 67 ? -2.865 4.883 -0.395 1 98.81 67 LEU B O 1
ATOM 1316 N N . VAL B 1 68 ? -2.1 6.133 -2.154 1 98.88 68 VAL B N 1
ATOM 1317 C CA . VAL B 1 68 ? -3.438 6.43 -2.656 1 98.88 68 VAL B CA 1
ATOM 1318 C C . VAL B 1 68 ? -3.609 5.836 -4.051 1 98.88 68 VAL B C 1
ATOM 1320 O O . VAL B 1 68 ? -2.803 6.098 -4.949 1 98.88 68 VAL B O 1
ATOM 1323 N N . TYR B 1 69 ? -4.547 5.094 -4.227 1 98.62 69 TYR B N 1
ATOM 1324 C CA . TYR B 1 69 ? -4.988 4.594 -5.523 1 98.62 69 TYR B CA 1
ATOM 1325 C C . TYR B 1 69 ? -6.301 5.246 -5.941 1 98.62 69 TYR B C 1
ATOM 1327 O O . TYR B 1 69 ? -7.086 5.676 -5.094 1 98.62 69 TYR B O 1
ATOM 1335 N N . PRO B 1 70 ? -6.617 5.422 -7.184 1 98.25 70 PRO B N 1
ATOM 1336 C CA . PRO B 1 70 ? -6.031 4.676 -8.297 1 98.25 70 PRO B CA 1
ATOM 1337 C C . PRO B 1 70 ? -4.801 5.363 -8.891 1 98.25 70 PRO B C 1
ATOM 1339 O O . PRO B 1 70 ? -4.113 4.785 -9.734 1 98.25 70 PRO B O 1
ATOM 1342 N N . GLU B 1 71 ? -4.402 6.508 -8.445 1 97.75 71 GLU B N 1
ATOM 1343 C CA . GLU B 1 71 ? -3.332 7.258 -9.102 1 97.75 71 GLU B CA 1
ATOM 1344 C C . GLU B 1 71 ? -1.967 6.645 -8.797 1 97.75 71 GLU B C 1
ATOM 1346 O O . GLU B 1 71 ? -0.992 6.918 -9.5 1 97.75 71 GLU B O 1
ATOM 1351 N N . GLY B 1 72 ? -1.955 5.879 -7.699 1 98.12 72 GLY B N 1
ATOM 1352 C CA . GLY B 1 72 ? -0.677 5.305 -7.309 1 98.12 72 GLY B CA 1
ATOM 1353 C C . GLY B 1 72 ? 0.289 6.328 -6.746 1 98.12 72 GLY B C 1
ATOM 1354 O O . GLY B 1 72 ? 1.475 6.32 -7.078 1 98.12 72 GLY B O 1
ATOM 1355 N N . VAL B 1 73 ? -0.204 7.211 -5.898 1 98.25 73 VAL B N 1
ATOM 1356 C CA . VAL B 1 73 ? 0.612 8.242 -5.266 1 98.25 73 VAL B CA 1
ATOM 1357 C C . VAL B 1 73 ? 1.016 7.789 -3.863 1 98.25 73 VAL B C 1
ATOM 1359 O O . VAL B 1 73 ? 0.158 7.469 -3.035 1 98.25 73 VAL B O 1
ATOM 1362 N N . MET B 1 74 ? 2.348 7.754 -3.619 1 98.5 74 MET B N 1
ATOM 1363 C CA . MET B 1 74 ? 2.844 7.422 -2.285 1 98.5 74 MET B CA 1
ATOM 1364 C C . MET B 1 74 ? 3.365 8.664 -1.573 1 98.5 74 MET B C 1
ATOM 1366 O O . MET B 1 74 ? 4.129 9.438 -2.15 1 98.5 74 MET B O 1
ATOM 1370 N N . TYR B 1 75 ? 2.869 8.883 -0.375 1 98.75 75 TYR B N 1
ATOM 1371 C CA . TYR B 1 75 ? 3.367 9.922 0.518 1 98.75 75 TYR B CA 1
ATOM 1372 C C . TYR B 1 75 ? 4.301 9.336 1.57 1 98.75 75 TYR B C 1
ATOM 1374 O O . TYR B 1 75 ? 4.086 8.219 2.047 1 98.75 75 TYR B O 1
ATOM 1382 N N . GLY B 1 76 ? 5.328 10.07 1.942 1 98.44 76 GLY B N 1
ATOM 1383 C CA . GLY B 1 76 ? 6.285 9.672 2.963 1 98.44 76 GLY B CA 1
ATOM 1384 C C . GLY B 1 76 ? 6.418 10.695 4.082 1 98.44 76 GLY B C 1
ATOM 1385 O O . GLY B 1 76 ? 6.039 11.852 3.92 1 98.44 76 GLY B O 1
ATOM 1386 N N . LYS B 1 77 ? 6.855 10.227 5.199 1 98.38 77 LYS B N 1
ATOM 1387 C CA . LYS B 1 77 ? 7.051 11.055 6.387 1 98.38 77 LYS B CA 1
ATOM 1388 C C . LYS B 1 77 ? 5.777 11.82 6.734 1 98.38 77 LYS B C 1
ATOM 1390 O O . LYS B 1 77 ? 5.832 13 7.074 1 98.38 77 LYS B O 1
ATOM 1395 N N . VAL B 1 78 ? 4.699 11.148 6.543 1 98.81 78 VAL B N 1
ATOM 1396 C CA . VAL B 1 78 ? 3.402 11.766 6.785 1 98.81 78 VAL B CA 1
ATOM 1397 C C . VAL B 1 78 ? 3.172 11.906 8.289 1 98.81 78 VAL B C 1
ATOM 1399 O O . VAL B 1 78 ? 3.398 10.961 9.047 1 98.81 78 VAL B O 1
ATOM 1402 N N . ASN B 1 79 ? 2.775 13.078 8.75 1 98.25 79 ASN B N 1
ATOM 1403 C CA . ASN B 1 79 ? 2.342 13.281 10.125 1 98.25 79 ASN B CA 1
ATOM 1404 C C . ASN B 1 79 ? 0.842 13.547 10.211 1 98.25 79 ASN B C 1
ATOM 1406 O O . ASN B 1 79 ? 0.201 13.836 9.195 1 98.25 79 ASN B O 1
ATOM 1410 N N . LYS B 1 80 ? 0.348 13.438 11.398 1 98.56 80 LYS B N 1
ATOM 1411 C CA . LYS B 1 80 ? -1.071 13.641 11.664 1 98.56 80 LYS B CA 1
ATOM 1412 C C . LYS B 1 80 ? -1.56 14.953 11.062 1 98.56 80 LYS B C 1
ATOM 1414 O O . LYS B 1 80 ? -2.658 15.023 10.508 1 98.56 80 LYS B O 1
ATOM 1419 N N . GLU B 1 81 ? -0.737 15.992 11.109 1 98.56 81 GLU B N 1
ATOM 1420 C CA . GLU B 1 81 ? -1.094 17.328 10.648 1 98.56 81 GLU B CA 1
ATOM 1421 C C . GLU B 1 81 ? -1.208 17.375 9.133 1 98.56 81 GLU B C 1
ATOM 1423 O O . GLU B 1 81 ? -1.825 18.297 8.578 1 98.56 81 GLU B O 1
ATOM 1428 N N . ASP B 1 82 ? -0.624 16.438 8.477 1 98.88 82 ASP B N 1
ATOM 1429 C CA . ASP B 1 82 ? -0.631 16.406 7.02 1 98.88 82 ASP B CA 1
ATOM 1430 C C . ASP B 1 82 ? -1.938 15.82 6.492 1 98.88 82 ASP B C 1
ATOM 1432 O O . ASP B 1 82 ? -2.268 15.992 5.316 1 98.88 82 ASP B O 1
ATOM 1436 N N . VAL B 1 83 ? -2.676 15.117 7.242 1 98.94 83 VAL B N 1
ATOM 1437 C CA . VAL B 1 83 ? -3.803 14.289 6.82 1 98.94 83 VAL B CA 1
ATOM 1438 C C . VAL B 1 83 ? -4.887 15.172 6.203 1 98.94 83 VAL B C 1
ATOM 1440 O O . VAL B 1 83 ? -5.395 14.875 5.121 1 98.94 83 VAL B O 1
ATOM 1443 N N . LYS B 1 84 ? -5.238 16.266 6.859 1 98.81 84 LYS B N 1
ATOM 1444 C CA . LYS B 1 84 ? -6.27 17.156 6.344 1 98.81 84 LYS B CA 1
ATOM 1445 C C . LYS B 1 84 ? -5.891 17.703 4.969 1 98.81 84 LYS B C 1
ATOM 1447 O O . LYS B 1 84 ? -6.734 17.797 4.078 1 98.81 84 LYS B O 1
ATOM 1452 N N . THR B 1 85 ? -4.617 18.062 4.84 1 98.94 85 THR B N 1
ATOM 1453 C CA . THR B 1 85 ? -4.133 18.562 3.561 1 98.94 85 THR B CA 1
ATOM 1454 C C . THR B 1 85 ? -4.254 17.5 2.477 1 98.94 85 THR B C 1
ATOM 1456 O O . THR B 1 85 ? -4.699 17.781 1.364 1 98.94 85 THR B O 1
ATOM 1459 N N . ILE B 1 86 ? -3.893 16.266 2.738 1 98.94 86 ILE B N 1
ATOM 1460 C CA . ILE B 1 86 ? -3.988 15.164 1.785 1 98.94 86 ILE B CA 1
ATOM 1461 C C . ILE B 1 86 ? -5.445 14.953 1.389 1 98.94 86 ILE B C 1
ATOM 1463 O O . ILE B 1 86 ? -5.758 14.789 0.206 1 98.94 86 ILE B O 1
ATOM 1467 N N . ILE B 1 87 ? -6.359 15.008 2.383 1 98.94 87 ILE B N 1
ATOM 1468 C CA . ILE B 1 87 ? -7.777 14.812 2.098 1 98.94 87 ILE B CA 1
ATOM 1469 C C . ILE B 1 87 ? -8.289 15.961 1.229 1 98.94 87 ILE B C 1
ATOM 1471 O O . ILE B 1 87 ? -8.867 15.727 0.165 1 98.94 87 ILE B O 1
ATOM 1475 N N . ASP B 1 88 ? -7.984 17.188 1.596 1 98.88 88 ASP B N 1
ATOM 1476 C CA . ASP B 1 88 ? -8.547 18.359 0.922 1 98.88 88 ASP B CA 1
ATOM 1477 C C . ASP B 1 88 ? -7.969 18.516 -0.482 1 98.88 88 ASP B C 1
ATOM 1479 O O . ASP B 1 88 ? -8.711 18.641 -1.455 1 98.88 88 ASP B O 1
ATOM 1483 N N . GLU B 1 89 ? -6.719 18.453 -0.587 1 98.88 89 GLU B N 1
ATOM 1484 C CA . GLU B 1 89 ? -6.07 18.781 -1.854 1 98.88 89 GLU B CA 1
ATOM 1485 C C . GLU B 1 89 ? -6.094 17.578 -2.807 1 98.88 89 GLU B C 1
ATOM 1487 O O . GLU B 1 89 ? -6.324 17.75 -4.008 1 98.88 89 GLU B O 1
ATOM 1492 N N . HIS B 1 90 ? -5.898 16.406 -2.273 1 98.88 90 HIS B N 1
ATOM 1493 C CA . HIS B 1 90 ? -5.742 15.25 -3.145 1 98.88 90 HIS B CA 1
ATOM 1494 C C . HIS B 1 90 ? -7.031 14.438 -3.221 1 98.88 90 HIS B C 1
ATOM 1496 O O . HIS B 1 90 ? -7.652 14.352 -4.281 1 98.88 90 HIS B O 1
ATOM 1502 N N . LEU B 1 91 ? -7.535 13.93 -2.123 1 98.88 91 LEU B N 1
ATOM 1503 C CA . LEU B 1 91 ? -8.625 12.969 -2.143 1 98.88 91 LEU B CA 1
ATOM 1504 C C . LEU B 1 91 ? -9.914 13.617 -2.631 1 98.88 91 LEU B C 1
ATOM 1506 O O . LEU B 1 91 ? -10.68 13 -3.381 1 98.88 91 LEU B O 1
ATOM 1510 N N . LEU B 1 92 ? -10.148 14.852 -2.223 1 98.69 92 LEU B N 1
ATOM 1511 C CA . LEU B 1 92 ? -11.352 15.562 -2.652 1 98.69 92 LEU B CA 1
ATOM 1512 C C . LEU B 1 92 ? -11.039 16.5 -3.807 1 98.69 92 LEU B C 1
ATOM 1514 O O . LEU B 1 92 ? -11.844 16.641 -4.738 1 98.69 92 LEU B O 1
ATOM 1518 N N . GLY B 1 93 ? -9.852 17.125 -3.771 1 98.56 93 GLY B N 1
ATOM 1519 C CA . GLY B 1 93 ? -9.523 18.172 -4.727 1 98.56 93 GLY B CA 1
ATOM 1520 C C . GLY B 1 93 ? -8.883 17.641 -5.992 1 98.56 93 GLY B C 1
ATOM 1521 O O . GLY B 1 93 ? -8.789 18.344 -6.996 1 98.56 93 GLY B O 1
ATOM 1522 N N . GLY B 1 94 ? -8.297 16.484 -5.922 1 98.62 94 GLY B N 1
ATOM 1523 C CA . GLY B 1 94 ? -7.746 15.852 -7.105 1 98.62 94 GLY B CA 1
ATOM 1524 C C . GLY B 1 94 ? -6.289 16.203 -7.34 1 98.62 94 GLY B C 1
ATOM 1525 O O . GLY B 1 94 ? -5.672 15.703 -8.289 1 98.62 94 GLY B O 1
ATOM 1526 N N . THR B 1 95 ? -5.672 16.969 -6.5 1 98.75 95 THR B N 1
ATOM 1527 C CA . THR B 1 95 ? -4.289 17.391 -6.691 1 98.75 95 THR B CA 1
ATOM 1528 C C . THR B 1 95 ? -3.393 16.812 -5.598 1 98.75 95 THR B C 1
ATOM 1530 O O . THR B 1 95 ? -3.477 17.234 -4.438 1 98.75 95 THR B O 1
ATOM 1533 N N . PRO B 1 96 ? -2.523 15.961 -5.922 1 98.81 96 PRO B N 1
ATOM 1534 C CA . PRO B 1 96 ? -1.596 15.422 -4.926 1 98.81 96 PRO B CA 1
ATOM 1535 C C . PRO B 1 96 ? -0.789 16.5 -4.215 1 98.81 96 PRO B C 1
ATOM 1537 O O . PRO B 1 96 ? -0.52 17.562 -4.797 1 98.81 96 PRO B O 1
ATOM 1540 N N . VAL B 1 97 ? -0.46 16.156 -3.055 1 98.88 97 VAL B N 1
ATOM 1541 C CA . VAL B 1 97 ? 0.353 17.078 -2.256 1 98.88 97 VAL B CA 1
ATOM 1542 C C . VAL B 1 97 ? 1.83 16.875 -2.582 1 98.88 97 VAL B C 1
ATOM 1544 O O . VAL B 1 97 ? 2.49 16 -1.994 1 98.88 97 VAL B O 1
ATOM 1547 N N . ALA B 1 98 ? 2.445 17.672 -3.33 1 98.5 98 ALA B N 1
ATOM 1548 C CA . ALA B 1 98 ? 3.779 17.5 -3.9 1 98.5 98 ALA B CA 1
ATOM 1549 C C . ALA B 1 98 ? 4.832 17.391 -2.805 1 98.5 98 ALA B C 1
ATOM 1551 O O . ALA B 1 98 ? 5.73 16.547 -2.879 1 98.5 98 ALA B O 1
ATOM 1552 N N . ALA B 1 99 ? 4.73 18.156 -1.815 1 98.19 99 ALA B N 1
ATOM 1553 C CA . ALA B 1 99 ? 5.746 18.266 -0.772 1 98.19 99 ALA B CA 1
ATOM 1554 C C . ALA B 1 99 ? 5.875 16.969 0.013 1 98.19 99 ALA B C 1
ATOM 1556 O O . ALA B 1 99 ? 6.883 16.734 0.691 1 98.19 99 ALA B O 1
ATOM 1557 N N . LEU B 1 100 ? 4.867 16.078 -0.086 1 98.69 100 LEU B N 1
ATOM 1558 C CA . LEU B 1 100 ? 4.855 14.859 0.717 1 98.69 100 LEU B CA 1
ATOM 1559 C C . LEU B 1 100 ? 5.125 13.633 -0.149 1 98.69 100 LEU B C 1
ATOM 1561 O O . LEU B 1 100 ? 5.289 12.531 0.368 1 98.69 100 LEU B O 1
ATOM 1565 N N . GLN B 1 101 ? 5.16 13.805 -1.455 1 98.31 101 GLN B N 1
ATOM 1566 C CA . GLN B 1 101 ? 5.332 12.656 -2.344 1 98.31 101 GLN B CA 1
ATOM 1567 C C . GLN B 1 101 ? 6.742 12.086 -2.244 1 98.31 101 GLN B C 1
ATOM 1569 O O . GLN B 1 101 ? 7.719 12.836 -2.203 1 98.31 101 GLN B O 1
ATOM 1574 N N . VAL B 1 102 ? 6.805 10.828 -2.137 1 96.94 102 VAL B N 1
ATOM 1575 C CA . VAL B 1 102 ? 8.102 10.156 -2.16 1 96.94 102 VAL B CA 1
ATOM 1576 C C . VAL B 1 102 ? 8.75 10.336 -3.533 1 96.94 102 VAL B C 1
ATOM 1578 O O . VAL B 1 102 ? 8.062 10.32 -4.555 1 96.94 102 VAL B O 1
ATOM 1581 N N . PRO B 1 103 ? 10.086 10.477 -3.543 1 95.25 103 PRO B N 1
ATOM 1582 C CA . PRO B 1 103 ? 10.781 10.648 -4.82 1 95.25 103 PRO B CA 1
ATOM 1583 C C . PRO B 1 103 ? 10.578 9.477 -5.77 1 95.25 103 PRO B C 1
ATOM 1585 O O . PRO B 1 103 ? 10.352 8.344 -5.32 1 95.25 103 PRO B O 1
ATOM 1588 N N . ALA B 1 104 ? 10.648 9.742 -7.105 1 92.12 104 ALA B N 1
ATOM 1589 C CA . ALA B 1 104 ? 10.383 8.766 -8.156 1 92.12 104 ALA B CA 1
ATOM 1590 C C . ALA B 1 104 ? 11.352 7.59 -8.07 1 92.12 104 ALA B C 1
ATOM 1592 O O . ALA B 1 104 ? 11.023 6.477 -8.492 1 92.12 104 ALA B O 1
ATOM 1593 N N . GLU B 1 105 ? 12.562 7.859 -7.422 1 91.5 105 GLU B N 1
ATOM 1594 C CA . GLU B 1 105 ? 13.57 6.809 -7.297 1 91.5 105 GLU B CA 1
ATOM 1595 C C . GLU B 1 105 ? 13.172 5.781 -6.242 1 91.5 105 GLU B C 1
ATOM 1597 O O . GLU B 1 105 ? 13.68 4.66 -6.234 1 91.5 105 GLU B O 1
ATOM 1602 N N . VAL B 1 106 ? 12.312 6.188 -5.461 1 92.06 106 VAL B N 1
ATOM 1603 C CA . VAL B 1 106 ? 11.875 5.344 -4.352 1 92.06 106 VAL B CA 1
ATOM 1604 C C . VAL B 1 106 ? 10.578 4.637 -4.719 1 92.06 106 VAL B C 1
ATOM 1606 O O . VAL B 1 106 ? 10.406 3.449 -4.434 1 92.06 106 VAL B O 1
ATOM 1609 N N . TRP B 1 107 ? 9.656 5.453 -5.422 1 92.88 107 TRP B N 1
ATOM 1610 C CA . TRP B 1 107 ? 8.344 4.953 -5.809 1 92.88 107 TRP B CA 1
ATOM 1611 C C . TRP B 1 107 ? 7.953 5.465 -7.191 1 92.88 107 TRP B C 1
ATOM 1613 O O . TRP B 1 107 ? 8.094 6.656 -7.48 1 92.88 107 TRP B O 1
#